Protein 6LAC (pdb70)

Structure (mmCIF, N/CA/C/O backbone):
data_6LAC
#
_entry.id   6LAC
#
_cell.length_a   84.085
_cell.length_b   57.505
_cell.length_c   72.733
_cell.angle_alpha   90.000
_cell.angle_beta   111.230
_cell.angle_gamma   90.000
#
_symmetry.space_group_name_H-M   'C 1 2 1'
#
loop_
_entity.id
_entity.type
_entity.pdbx_description
1 polymer 'Carbonic anhydrase'
2 non-polymer 'ZINC ION'
3 water water
#
loop_
_atom_site.group_PDB
_atom_site.id
_atom_site.type_symbol
_atom_site.label_atom_id
_atom_site.label_alt_id
_atom_site.label_comp_id
_atom_site.label_asym_id
_atom_site.label_entity_id
_atom_site.label_seq_id
_atom_site.pdbx_PDB_ins_code
_atom_site.Cartn_x
_atom_site.Cartn_y
_atom_site.Cartn_z
_atom_site.occupancy
_atom_site.B_iso_or_equiv
_atom_site.auth_seq_id
_atom_site.auth_comp_id
_atom_site.auth_asym_id
_atom_site.auth_atom_id
_atom_site.pdbx_PDB_model_num
ATOM 1 N N . TYR A 1 9 ? -3.038 -19.372 4.410 1.00 40.48 9 TYR A N 1
ATOM 2 C CA . TYR A 1 9 ? -4.249 -20.252 4.515 1.00 34.40 9 TYR A CA 1
ATOM 3 C C . TYR A 1 9 ? -4.734 -20.611 3.112 1.00 30.81 9 TYR A C 1
ATOM 4 O O . TYR A 1 9 ? -4.544 -19.779 2.216 1.00 35.49 9 TYR A O 1
ATOM 13 N N . GLN A 1 10 ? -5.341 -21.777 2.909 1.00 26.87 10 GLN A N 1
ATOM 14 C CA . GLN A 1 10 ? -6.077 -22.086 1.658 1.00 29.46 10 GLN A CA 1
ATOM 15 C C . GLN A 1 10 ? -7.517 -22.519 1.965 1.00 29.66 10 GLN A C 1
ATOM 16 O O . GLN A 1 10 ? -7.791 -22.898 3.126 1.00 30.39 10 GLN A O 1
ATOM 22 N N . LEU A 1 11 ? -8.384 -22.495 0.949 1.00 27.42 11 LEU A N 1
ATOM 23 C CA . LEU A 1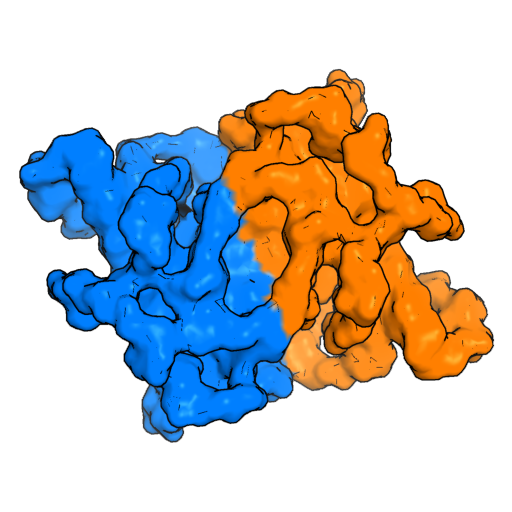 11 ? -9.809 -22.889 1.011 1.00 27.74 11 LEU A CA 1
ATOM 24 C C . LEU A 1 11 ? -9.897 -24.274 0.398 1.00 30.65 11 LEU A C 1
ATOM 25 O O . LEU A 1 11 ? -9.519 -24.418 -0.806 1.00 33.33 11 LEU A O 1
ATOM 30 N N . GLN A 1 12 ? -10.347 -25.256 1.163 1.00 27.86 12 GLN A N 1
ATOM 31 C CA . GLN A 1 12 ? -10.526 -26.639 0.663 1.00 27.99 12 GLN A CA 1
ATOM 32 C C . GLN A 1 12 ? -12.009 -26.936 0.641 1.00 29.94 12 GLN A C 1
ATOM 33 O O . GLN 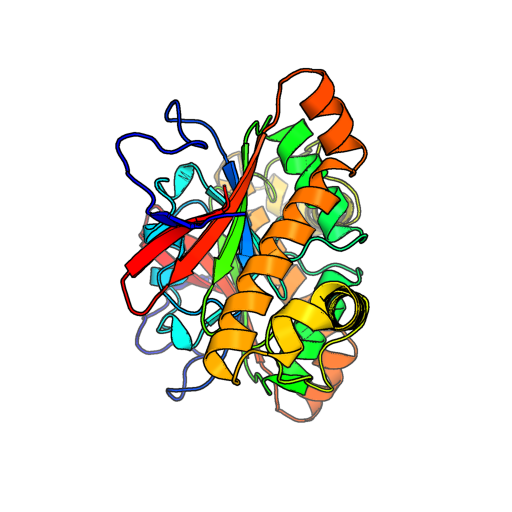A 1 12 ? -12.646 -26.925 1.698 1.00 22.50 12 GLN A O 1
ATOM 39 N N . PRO A 1 13 ? -12.603 -27.197 -0.547 1.00 24.94 13 PRO A N 1
ATOM 40 C CA . PRO A 1 13 ? -13.996 -27.612 -0.635 1.00 26.93 13 PRO A CA 1
ATOM 41 C C . PRO A 1 13 ? -14.256 -28.795 0.303 1.00 27.59 13 PRO A C 1
ATOM 42 O O . PRO A 1 13 ? -13.447 -29.713 0.286 1.00 29.37 13 PRO A O 1
ATOM 46 N N . LEU A 1 14 ? -15.303 -28.736 1.130 1.00 27.63 14 LEU A N 1
ATOM 47 C CA . LEU A 1 14 ? -15.674 -29.852 2.037 1.00 30.36 14 LEU A CA 1
ATOM 48 C C . LEU A 1 14 ? -16.321 -30.949 1.194 1.00 29.48 14 LEU A C 1
ATOM 49 O O . LEU A 1 14 ? -17.121 -30.628 0.291 1.00 36.37 14 LEU A O 1
ATOM 54 N N . SER A 1 15 ? -16.009 -32.195 1.490 1.00 29.02 15 SER A N 1
ATOM 55 C CA . SER A 1 15 ? -16.878 -33.333 1.099 1.00 28.91 15 SER A CA 1
ATOM 56 C C . SER A 1 15 ? -17.723 -33.662 2.324 1.00 26.66 15 SER A C 1
ATOM 57 O O . SER A 1 15 ? -17.132 -33.885 3.375 1.00 26.46 15 SER A O 1
ATOM 60 N N . LEU A 1 16 ? -19.043 -33.651 2.187 1.00 26.89 16 LEU A N 1
ATOM 61 C CA . LEU A 1 16 ? -19.967 -33.709 3.349 1.00 26.37 16 LEU A CA 1
ATOM 62 C C . LEU A 1 16 ? -19.676 -34.961 4.149 1.00 26.38 16 LEU A C 1
ATOM 63 O O . LEU A 1 16 ? -19.865 -34.918 5.367 1.00 26.61 16 LEU A O 1
ATOM 68 N N . ASP A 1 17 ? -19.263 -36.044 3.477 1.00 23.70 17 ASP A N 1
ATOM 69 C CA . ASP A 1 17 ? -19.087 -37.363 4.129 1.00 24.53 17 ASP A CA 1
ATOM 70 C C . ASP A 1 17 ? -17.725 -37.485 4.810 1.00 24.21 17 ASP A C 1
ATOM 71 O O . ASP A 1 17 ? -17.443 -38.581 5.320 1.00 25.67 17 ASP A O 1
ATOM 76 N N . SER A 1 18 ? -16.869 -36.469 4.798 1.00 27.27 18 SER A N 1
ATOM 77 C CA . SER A 1 18 ? -15.547 -36.554 5.464 1.00 26.11 18 SER A CA 1
ATOM 78 C C . SER A 1 18 ? -15.181 -35.165 5.961 1.00 27.36 18 SER A C 1
ATOM 79 O O . SER A 1 18 ? -14.282 -34.523 5.434 1.00 30.65 18 SER A O 1
ATOM 82 N N . VAL A 1 19 ? -15.942 -34.680 6.934 1.00 26.87 19 VAL A N 1
ATOM 83 C CA . VAL A 1 19 ? -15.605 -33.393 7.594 1.00 24.88 19 VAL A CA 1
ATOM 84 C C . VAL A 1 19 ? -14.811 -33.725 8.853 1.00 19.49 19 VAL A C 1
ATOM 85 O O . VAL A 1 19 ? -15.102 -34.717 9.508 1.00 19.85 19 VAL A O 1
ATOM 89 N N . PRO A 1 20 ? -13.821 -32.881 9.178 1.00 20.23 20 PRO A N 1
ATOM 90 C CA . PRO A 1 20 ? -12.901 -33.183 10.283 1.00 19.40 20 PRO A CA 1
ATOM 91 C C . PRO A 1 20 ? -13.545 -33.109 11.676 1.00 18.98 20 PRO A C 1
ATOM 92 O O . PRO A 1 20 ? -13.044 -33.692 12.602 1.00 19.13 20 PRO A O 1
ATOM 96 N N . TRP A 1 21 ? -14.713 -32.457 11.787 1.00 17.29 21 TRP A N 1
ATOM 97 C CA . TRP A 1 21 ? -15.499 -32.392 13.042 1.00 16.72 21 TRP A CA 1
ATOM 98 C C . TRP A 1 21 ? -16.556 -33.484 13.143 1.00 15.53 21 TRP A C 1
ATOM 99 O O . TRP A 1 21 ? -17.405 -33.452 14.079 1.00 16.89 21 TRP A O 1
ATOM 110 N N . ARG A 1 22 ? -16.578 -34.469 12.245 1.00 19.72 22 ARG A N 1
ATOM 111 C CA . ARG A 1 22 ? -17.494 -35.621 12.395 1.00 19.53 22 ARG A CA 1
ATOM 112 C C . ARG A 1 22 ? -16.753 -36.916 12.026 1.00 23.27 22 ARG A C 1
ATOM 113 O O . ARG A 1 22 ? -17.226 -37.615 11.116 1.00 26.67 22 ARG A O 1
ATOM 121 N N . ARG A 1 23 ? -15.683 -37.236 12.741 1.00 23.84 23 ARG A N 1
ATOM 122 C CA . ARG A 1 23 ? -14.976 -38.534 12.512 1.00 25.86 23 ARG A CA 1
ATOM 123 C C . ARG A 1 23 ? -15.829 -39.674 13.082 1.00 32.02 23 ARG A C 1
ATOM 124 O O . ARG A 1 23 ? -15.639 -40.827 12.629 1.00 32.40 23 ARG A O 1
ATOM 132 N N . GLN A 1 24 ? -16.734 -39.430 14.038 1.00 30.31 24 GLN A N 1
ATOM 133 C CA . GLN A 1 24 ? -17.716 -40.472 14.451 1.00 33.97 24 GLN A CA 1
ATOM 134 C C . GLN A 1 24 ? -19.101 -39.858 14.595 1.00 31.85 24 GLN A C 1
ATOM 135 O O . GLN A 1 24 ? -19.226 -38.656 14.840 1.00 34.03 24 GLN A O 1
ATOM 141 N N . PRO A 1 25 ? -20.168 -40.658 14.406 1.00 31.10 25 PRO A N 1
ATOM 142 C CA . PRO A 1 25 ? -21.535 -40.190 14.596 1.00 32.03 25 PRO A CA 1
ATOM 143 C C . PRO A 1 25 ? -21.864 -40.002 16.081 1.00 27.78 25 PRO A C 1
ATOM 144 O O . PRO A 1 25 ? -21.125 -40.494 16.942 1.00 28.09 25 PRO A O 1
ATOM 148 N N . GLY A 1 26 ? -22.942 -39.255 16.320 1.00 28.31 26 GLY A N 1
ATOM 149 C CA . GLY A 1 26 ? -23.680 -39.165 17.592 1.00 25.40 26 GLY A CA 1
ATOM 150 C C . GLY A 1 26 ? -23.080 -38.201 18.605 1.00 24.78 26 GLY A C 1
ATOM 151 O O . GLY A 1 26 ? -23.485 -38.291 19.752 1.00 24.77 26 GLY A O 1
ATOM 152 N N . GLN A 1 27 ? -22.088 -37.382 18.250 1.00 22.04 27 GLN A N 1
ATOM 153 C CA . GLN A 1 27 ? -21.467 -36.405 19.189 1.00 21.15 27 GLN A CA 1
ATOM 154 C C . GLN A 1 27 ? -22.096 -35.047 18.904 1.00 19.85 27 GLN A C 1
ATOM 155 O O . GLN A 1 27 ? -22.859 -34.956 17.938 1.00 27.28 27 GLN A O 1
ATOM 161 N N . GLN A 1 28 ? -21.927 -34.096 19.797 1.00 17.62 28 GLN A N 1
ATOM 162 C CA . GLN A 1 28 ? -22.382 -32.719 19.521 1.00 16.47 28 GLN A CA 1
ATOM 163 C C . GLN A 1 28 ? -21.195 -31.879 19.123 1.00 14.15 28 GLN A C 1
ATOM 164 O O . GLN A 1 28 ? -20.103 -32.028 19.632 1.00 15.71 28 GLN A O 1
ATOM 170 N N . VAL A 1 29 ? -21.450 -30.951 18.200 1.00 12.24 29 VAL A N 1
ATOM 171 C CA . VAL A 1 29 ? -20.440 -29.987 17.714 1.00 11.26 29 VAL A CA 1
ATOM 172 C C . VAL A 1 29 ? -20.963 -28.589 18.012 1.00 10.03 29 VAL A C 1
ATOM 173 O O . VAL A 1 29 ? -22.144 -28.305 17.680 1.00 11.26 29 VAL A O 1
ATOM 177 N N . LEU A 1 30 ? -20.137 -27.737 18.594 1.00 9.54 30 LEU A N 1
ATOM 178 C CA . LEU A 1 30 ? -20.522 -26.311 18.771 1.00 8.94 30 LEU A CA 1
ATOM 179 C C . LEU A 1 30 ? -20.271 -25.645 17.435 1.00 9.48 30 LEU A C 1
ATOM 180 O O . LEU A 1 30 ? -19.116 -25.547 16.966 1.00 9.83 30 LEU A O 1
ATOM 185 N N . TRP A 1 31 ? -21.346 -25.163 16.819 1.00 10.00 31 TRP A N 1
ATOM 186 C CA . TRP A 1 31 ? -21.339 -24.508 15.489 1.00 9.50 31 TRP A CA 1
ATOM 187 C C . TRP A 1 31 ? -21.526 -23.024 15.725 1.00 9.56 31 TRP A C 1
ATOM 188 O O . TRP A 1 31 ? -22.640 -22.659 16.191 1.00 10.61 31 TRP A O 1
ATOM 199 N N . ILE A 1 32 ? -20.571 -22.188 15.439 1.00 8.72 32 ILE A N 1
ATOM 200 C CA . ILE A 1 32 ? -20.627 -20.719 15.607 1.00 9.41 32 ILE A CA 1
ATOM 201 C C . ILE A 1 32 ? -20.788 -20.111 14.242 1.00 9.81 32 ILE A C 1
ATOM 202 O O . ILE A 1 32 ? -19.878 -20.204 13.427 1.00 10.60 32 ILE A O 1
ATOM 207 N N . GLY A 1 33 ? -21.947 -19.552 13.967 1.00 9.28 33 GLY A N 1
ATOM 208 C CA . GLY A 1 33 ? -22.297 -18.959 12.684 1.00 9.74 33 GLY A CA 1
ATOM 209 C C . GLY A 1 33 ? -22.757 -17.534 12.902 1.00 9.82 33 GLY A C 1
ATOM 210 O O . GLY A 1 33 ? -22.871 -16.999 14.018 1.00 9.62 33 GLY A O 1
ATOM 211 N N . CYS A 1 34 ? -23.041 -16.875 11.792 1.00 10.19 34 CYS A N 1
ATOM 212 C CA . CYS A 1 34 ? -23.453 -15.445 11.762 1.00 9.10 34 CYS A CA 1
ATOM 213 C C . CYS A 1 34 ? -24.965 -15.289 11.609 1.00 8.43 34 CYS A C 1
ATOM 214 O O . CYS A 1 34 ? -25.634 -15.985 10.836 1.00 8.95 34 CYS A O 1
ATOM 217 N N . SER A 1 35 ? -25.491 -14.346 12.380 1.00 8.76 35 SER A N 1
ATOM 218 C CA . SER A 1 35 ? -26.929 -14.006 12.364 1.00 9.20 35 SER A CA 1
ATOM 219 C C . SER A 1 35 ? -27.474 -13.647 10.977 1.00 8.84 35 SER A C 1
ATOM 220 O O . SER A 1 35 ? -28.682 -13.887 10.786 1.00 9.61 35 SER A O 1
ATOM 223 N N . ASP A 1 36 ? -26.676 -13.076 10.066 1.00 9.59 36 ASP A N 1
ATOM 224 C CA . ASP A 1 36 ? -27.252 -12.713 8.728 1.00 10.19 36 ASP A CA 1
ATOM 225 C C . ASP A 1 36 ? -26.898 -13.756 7.684 1.00 10.33 36 ASP A C 1
ATOM 226 O O . ASP A 1 36 ? -27.099 -13.486 6.490 1.00 11.65 36 ASP A O 1
ATOM 231 N N . SER A 1 37 ? -26.545 -14.986 8.040 1.00 9.67 37 SER A N 1
ATOM 232 C CA . SER A 1 37 ? -26.172 -15.996 7.022 1.00 10.37 37 SER A CA 1
ATOM 233 C C . SER A 1 37 ? -27.352 -16.124 6.050 1.00 10.72 37 SER A C 1
ATOM 234 O O . SER A 1 37 ? -27.132 -16.201 4.844 1.00 12.27 37 SER A O 1
ATOM 237 N N . GLY A 1 38 ? -28.585 -16.232 6.526 1.00 11.23 38 GLY A N 1
ATOM 238 C CA . GLY A 1 38 ? -29.779 -15.992 5.668 1.00 12.00 38 GLY A CA 1
ATOM 239 C C . GLY A 1 38 ? -29.955 -17.030 4.588 1.00 14.04 38 GLY A C 1
ATOM 240 O O . GLY A 1 38 ? -30.592 -16.665 3.533 1.00 14.64 38 GLY A O 1
ATOM 241 N N . ALA A 1 39 ? -29.526 -18.259 4.749 1.00 13.60 39 ALA A N 1
ATOM 242 C CA . ALA A 1 39 ? -29.628 -19.253 3.658 1.00 14.21 39 ALA A CA 1
ATOM 243 C C . ALA A 1 39 ? -29.600 -20.677 4.245 1.00 15.48 39 ALA A C 1
ATOM 244 O O . ALA A 1 39 ? -30.348 -20.914 5.203 1.00 16.91 39 ALA A O 1
ATOM 246 N N . ASP A 1 40 ? -28.834 -21.585 3.660 1.00 14.63 40 ASP A N 1
ATOM 247 C CA . ASP A 1 40 ? -28.883 -23.018 4.039 1.00 16.40 40 ASP A CA 1
ATOM 248 C C . ASP A 1 40 ? -27.513 -23.452 4.542 1.00 15.47 40 ASP A C 1
ATOM 249 O O . ASP A 1 40 ? -27.046 -24.555 4.209 1.00 14.95 40 ASP A O 1
ATOM 254 N N . GLU A 1 41 ? -26.828 -22.634 5.345 1.00 13.83 41 GLU A N 1
ATOM 255 C CA . GLU A 1 41 ? -25.481 -22.950 5.845 1.00 12.67 41 GLU A CA 1
ATOM 256 C C . GLU A 1 41 ? -25.379 -24.309 6.516 1.00 13.51 41 GLU A C 1
ATOM 257 O O . GLU A 1 41 ? -24.435 -25.053 6.230 1.00 13.25 41 GLU A O 1
ATOM 263 N N . LEU A 1 42 ? -26.335 -24.707 7.331 1.00 13.18 42 LEU A N 1
ATOM 264 C CA . LEU A 1 42 ? -26.194 -25.992 8.052 1.00 13.59 42 LEU A CA 1
ATOM 265 C C . LEU A 1 42 ? -26.337 -27.192 7.107 1.00 14.96 42 LEU A C 1
ATOM 266 O O . LEU A 1 42 ? -25.862 -28.277 7.491 1.00 15.57 42 LEU A O 1
ATOM 271 N N . GLU A 1 43 ? -26.892 -27.024 5.925 1.00 16.12 43 GLU A N 1
ATOM 272 C CA . GLU A 1 43 ? -26.925 -28.125 4.935 1.00 18.10 43 GLU A CA 1
ATOM 273 C C . GLU A 1 43 ? -25.515 -28.376 4.418 1.00 18.15 43 GLU A C 1
ATOM 274 O O . GLU A 1 43 ? -25.283 -29.475 3.849 1.00 20.28 43 GLU A O 1
ATOM 280 N N . SER A 1 44 ? -24.547 -27.497 4.650 1.00 16.56 44 SER A N 1
ATOM 281 C CA . SER A 1 44 ? -23.142 -27.714 4.251 1.00 17.95 44 SER A CA 1
ATOM 282 C C . SER A 1 44 ? -22.266 -28.095 5.456 1.00 16.38 44 SER A C 1
ATOM 283 O O . SER A 1 44 ? -21.048 -28.016 5.329 1.00 20.10 44 SER A O 1
ATOM 286 N N . SER A 1 45 ? -22.864 -28.469 6.579 1.00 15.16 45 SER A N 1
ATOM 287 C CA . SER A 1 45 ? -22.082 -28.761 7.817 1.00 17.12 45 SER A CA 1
ATOM 288 C C . SER A 1 45 ? -21.569 -30.196 7.841 1.00 16.68 45 SER A C 1
ATOM 289 O O . SER A 1 45 ? -20.641 -30.481 8.635 1.00 18.52 45 SER A O 1
ATOM 292 N N . GLY A 1 46 ? -22.172 -31.109 7.087 1.00 17.06 46 GLY A N 1
ATOM 293 C CA . GLY A 1 46 ? -21.830 -32.540 7.233 1.00 18.60 46 GLY A CA 1
ATOM 294 C C . GLY A 1 46 ? -22.416 -33.157 8.497 1.00 18.13 46 GLY A C 1
ATOM 295 O O . GLY A 1 46 ? -22.006 -34.268 8.855 1.00 20.03 46 GLY A O 1
ATOM 296 N N . LEU A 1 47 ? -23.296 -32.451 9.223 1.00 16.95 47 LEU A N 1
ATOM 297 C CA . LEU A 1 47 ? -23.852 -32.908 10.503 1.00 16.70 47 LEU A CA 1
ATOM 298 C C . LEU A 1 47 ? -25.353 -33.057 10.393 1.00 17.07 47 LEU A C 1
ATOM 299 O O . LEU A 1 47 ? -26.032 -32.155 9.904 1.00 18.32 47 LEU A O 1
ATOM 304 N N . PRO A 1 48 ? -25.938 -34.099 10.975 1.00 17.56 48 PRO A N 1
ATOM 305 C CA . PRO A 1 48 ? -27.372 -34.111 11.202 1.00 17.97 48 PRO A CA 1
ATOM 306 C C . PRO A 1 48 ? -27.760 -33.039 12.226 1.00 17.15 48 PRO A C 1
ATOM 307 O O . PRO A 1 48 ? -26.916 -32.673 13.029 1.00 15.75 48 PRO A O 1
ATOM 311 N N . ALA A 1 49 ? -28.986 -32.548 12.168 1.00 16.86 49 ALA A N 1
ATOM 312 C CA . ALA A 1 49 ? -29.454 -31.432 13.021 1.00 16.48 49 ALA A CA 1
ATOM 313 C C . ALA A 1 49 ? -29.226 -31.748 14.488 1.00 17.88 49 ALA A C 1
ATOM 314 O O . ALA A 1 49 ? -28.938 -30.825 15.282 1.00 15.87 49 ALA A O 1
ATOM 316 N N . ASP A 1 50 ? -29.411 -33.006 14.898 1.00 17.18 50 ASP A N 1
ATOM 317 C CA . ASP A 1 50 ? -29.353 -33.337 16.331 1.00 17.11 50 ASP A CA 1
ATOM 318 C C . ASP A 1 50 ? -27.896 -33.357 16.844 1.00 17.10 50 ASP A C 1
ATOM 319 O O . ASP A 1 50 ? -27.744 -33.416 18.070 1.00 19.90 50 ASP A O 1
ATOM 324 N N . GLU A 1 51 ? -26.905 -33.233 15.975 1.00 15.09 51 GLU A N 1
ATOM 325 C CA . GLU A 1 51 ? -25.496 -33.180 16.407 1.00 15.08 51 GLU A CA 1
ATOM 326 C C . GLU A 1 51 ? -25.020 -31.727 16.485 1.00 13.79 51 GLU A C 1
ATOM 327 O O . GLU A 1 51 ? -23.847 -31.472 16.725 1.00 14.72 51 GLU A O 1
ATOM 333 N N . ILE A 1 52 ? -25.870 -30.774 16.149 1.00 13.45 52 ILE A N 1
ATOM 334 C CA . ILE A 1 52 ? -25.462 -29.352 16.100 1.00 13.43 52 ILE A CA 1
ATOM 335 C C . ILE A 1 52 ? -25.931 -28.654 17.383 1.00 11.25 52 ILE A C 1
ATOM 336 O O . ILE A 1 52 ? -27.109 -28.684 17.691 1.00 12.86 52 ILE A O 1
ATOM 341 N N . PHE A 1 53 ? -25.008 -28.019 18.070 1.00 10.85 53 PHE A N 1
ATOM 342 C CA . PHE A 1 53 ? -25.296 -27.116 19.184 1.00 9.45 53 PHE A CA 1
ATOM 343 C C . PHE A 1 53 ? -24.883 -25.755 18.640 1.00 9.54 53 PHE A C 1
ATOM 344 O O . PHE A 1 53 ? -23.697 -25.488 18.460 1.00 10.01 53 PHE A O 1
ATOM 352 N N . GLU A 1 54 ? -25.871 -24.927 18.307 1.00 10.07 54 GLU A N 1
ATOM 353 C CA . GLU A 1 54 ? -25.643 -23.773 17.417 1.00 9.82 54 GLU A CA 1
ATOM 354 C C . GLU A 1 54 ? -25.605 -22.484 18.225 1.00 10.02 54 GLU A C 1
ATOM 355 O O . GLU A 1 54 ? -26.631 -22.176 18.892 1.00 11.37 54 GLU A O 1
ATOM 361 N N . TYR A 1 55 ? -24.554 -21.702 18.077 1.00 9.69 55 TYR A N 1
ATOM 362 C CA . TYR A 1 55 ? -24.483 -20.342 18.624 1.00 9.71 55 TYR A CA 1
ATOM 363 C C . TYR A 1 55 ? -24.384 -19.438 17.421 1.00 9.20 55 TYR A C 1
ATOM 364 O O . TYR A 1 55 ? -23.427 -19.513 16.635 1.00 10.82 55 TYR A O 1
ATOM 373 N N . ARG A 1 56 ? -25.401 -18.611 17.208 1.00 9.47 56 ARG A N 1
ATOM 374 C CA . ARG A 1 56 ? -25.455 -17.752 16.004 1.00 9.55 56 ARG A CA 1
ATOM 375 C C . ARG A 1 56 ? -25.500 -16.316 16.436 1.00 9.64 56 ARG A C 1
ATOM 376 O O . ARG A 1 56 ? -26.432 -15.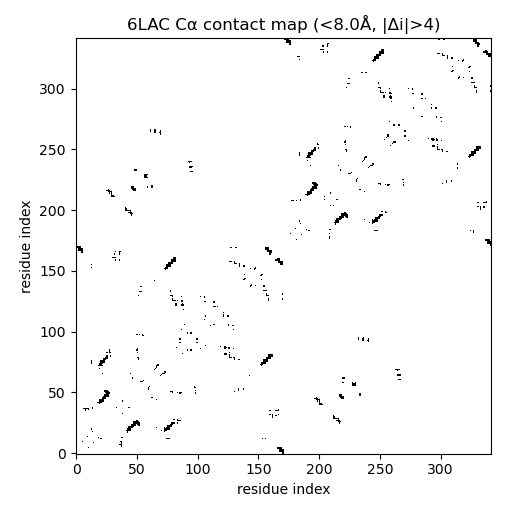915 17.145 1.00 10.24 56 ARG A O 1
ATOM 384 N N . SER A 1 57 ? -24.498 -15.541 16.028 1.00 10.44 57 SER A N 1
ATOM 385 C CA . SER A 1 57 ? -24.129 -14.253 16.621 1.00 11.71 57 SER A CA 1
ATOM 386 C C . SER A 1 57 ? -23.742 -13.260 15.568 1.00 10.27 57 SER A C 1
ATOM 387 O O . SER A 1 57 ? -23.467 -13.632 14.424 1.00 9.87 57 SER A O 1
ATOM 390 N N . LEU A 1 58 ? -23.523 -12.031 15.981 1.00 10.66 58 LEU A N 1
ATOM 391 C CA . LEU A 1 58 ? -23.044 -11.004 15.041 1.00 10.49 58 LEU A CA 1
ATOM 392 C C . LEU A 1 58 ? -21.688 -11.404 14.478 1.00 9.83 58 LEU A C 1
ATOM 393 O O . LEU A 1 58 ? -20.734 -11.558 15.243 1.00 10.93 58 LEU A O 1
ATOM 398 N N . GLY A 1 59 ? -21.587 -11.491 13.175 1.00 9.26 59 GLY A N 1
ATOM 399 C CA . GLY A 1 59 ? -20.292 -11.711 12.509 1.00 10.50 59 GLY A CA 1
ATOM 400 C C . GLY A 1 59 ? -19.669 -13.061 12.803 1.00 10.97 59 GLY A C 1
ATOM 401 O O . GLY A 1 59 ? -18.474 -13.210 12.514 1.00 11.13 59 GLY A O 1
ATOM 402 N N . ASN A 1 60 ? -20.393 -14.031 13.319 1.00 10.05 60 ASN A N 1
ATOM 403 C CA . ASN A 1 60 ? -19.815 -15.343 13.727 1.00 9.42 60 ASN A CA 1
ATOM 404 C C . ASN A 1 60 ? -18.593 -15.077 14.580 1.00 11.30 60 ASN A C 1
ATOM 405 O O . ASN A 1 60 ? -17.537 -15.754 14.424 1.00 11.49 60 ASN A O 1
ATOM 410 N N . MET A 1 61 ? -18.689 -14.142 15.509 1.00 11.22 61 MET A N 1
ATOM 411 C CA . MET A 1 61 ? -17.619 -13.784 16.442 1.00 12.02 61 MET A CA 1
ATOM 412 C C . MET A 1 61 ? -17.891 -14.303 17.830 1.00 13.53 61 MET A C 1
ATOM 413 O O . MET A 1 61 ? -19.031 -14.546 18.208 1.00 14.86 61 MET A O 1
ATOM 418 N N . MET A 1 62 ? -16.803 -14.585 18.512 1.00 14.23 62 MET A N 1
ATOM 419 C CA . MET A 1 62 ? -16.809 -14.781 19.975 1.00 14.59 62 MET A CA 1
ATOM 420 C C . MET A 1 62 ? -15.965 -13.659 20.572 1.00 14.33 62 MET A C 1
ATOM 421 O O . MET A 1 62 ? -14.775 -13.472 20.227 1.00 16.61 62 MET A O 1
ATOM 426 N N . VAL A 1 63 ? -16.575 -12.888 21.436 1.00 15.25 63 VAL A N 1
ATOM 427 C CA . VAL A 1 63 ? -15.939 -11.667 22.008 1.00 16.62 63 VAL A CA 1
ATOM 428 C C . VAL A 1 63 ? -15.877 -11.855 23.521 1.00 17.68 63 VAL A C 1
ATOM 429 O O . VAL A 1 63 ? -16.393 -12.867 24.069 1.00 18.19 63 VAL A O 1
ATOM 433 N N . ASP A 1 64 ? -15.292 -10.871 24.191 1.00 21.58 64 ASP A N 1
ATOM 434 C CA . ASP A 1 64 ? -15.127 -10.948 25.659 1.00 24.67 64 ASP A CA 1
ATOM 435 C C . ASP A 1 64 ? -16.439 -10.510 26.296 1.00 28.15 64 ASP A C 1
ATOM 436 O O . ASP A 1 64 ? -16.584 -9.307 26.616 1.00 32.08 64 ASP A O 1
ATOM 441 N N . ASP A 1 65 ? -17.387 -11.432 26.413 1.00 22.13 65 ASP A N 1
ATOM 442 C CA . ASP A 1 65 ? -18.710 -11.098 26.985 1.00 22.79 65 ASP A CA 1
ATOM 443 C C . ASP A 1 65 ? -19.260 -12.335 27.684 1.00 23.36 65 ASP A C 1
ATOM 444 O O . ASP A 1 65 ? -18.701 -13.456 27.510 1.00 24.47 65 ASP A O 1
ATOM 449 N N . LEU A 1 66 ? -20.261 -12.144 28.528 1.00 20.26 66 LEU A N 1
ATOM 450 C CA . LEU A 1 66 ? -20.849 -13.250 29.301 1.00 19.52 66 LEU A CA 1
ATOM 451 C C . LEU A 1 66 ? -21.368 -14.316 28.333 1.00 18.67 66 LEU A C 1
ATOM 452 O O . LEU A 1 66 ? -21.165 -15.508 28.647 1.00 16.09 66 LEU A O 1
ATOM 457 N N . SER A 1 67 ? -22.076 -13.918 27.279 1.00 17.00 67 SER A N 1
ATOM 458 C CA . SER A 1 67 ? -22.740 -14.895 26.380 1.00 17.08 67 SER A CA 1
ATOM 459 C C . SER A 1 67 ? -21.694 -15.809 25.749 1.00 17.53 67 SER A C 1
ATOM 460 O O . SER A 1 67 ? -21.850 -17.063 25.715 1.00 17.97 67 SER A O 1
ATOM 463 N N . CYS A 1 68 ? -20.627 -15.219 25.282 1.00 18.43 68 CYS A N 1
ATOM 464 C CA . CYS A 1 68 ? -19.657 -16.006 24.506 1.00 19.29 68 CYS A CA 1
ATOM 465 C C . CYS A 1 68 ? -18.953 -16.943 25.489 1.00 19.12 68 CYS A C 1
ATOM 466 O O . CYS A 1 68 ? -18.860 -18.130 25.213 1.00 19.32 68 CYS A O 1
ATOM 469 N N . LYS A 1 69 ? -18.620 -16.489 26.688 1.00 19.67 69 LYS A N 1
ATOM 470 C CA . LYS A 1 69 ? -17.969 -17.293 27.741 1.00 18.82 69 LYS A CA 1
ATOM 471 C C . LYS A 1 69 ? -18.880 -18.412 28.277 1.00 18.36 69 LYS A C 1
ATOM 472 O O . LYS A 1 69 ? -18.408 -19.539 28.440 1.00 18.21 69 LYS A O 1
ATOM 478 N N . ALA A 1 70 ? -20.141 -18.127 28.617 1.00 16.98 70 ALA A N 1
ATOM 479 C CA . ALA A 1 70 ? -21.087 -19.137 29.129 1.00 15.94 70 ALA A CA 1
ATOM 480 C C . ALA A 1 70 ? -21.400 -20.193 28.056 1.00 13.99 70 ALA A C 1
ATOM 481 O O . ALA A 1 70 ? -21.731 -21.336 28.387 1.00 14.07 70 ALA A O 1
ATOM 483 N N . THR A 1 71 ? -21.500 -19.766 26.791 1.00 13.43 71 THR A N 1
ATOM 484 C CA . THR A 1 71 ? -21.851 -20.707 25.706 1.00 13.97 71 THR A CA 1
ATOM 485 C C . THR A 1 71 ? -20.695 -21.703 25.536 1.00 13.04 71 THR A C 1
ATOM 486 O O . THR A 1 71 ? -20.918 -22.919 25.484 1.00 13.77 71 THR A O 1
ATOM 490 N N . LEU A 1 72 ? -19.496 -21.165 25.483 1.00 13.91 72 LEU A N 1
ATOM 491 C CA . LEU A 1 72 ? -18.293 -22.015 25.384 1.00 14.15 72 LEU A CA 1
ATOM 492 C C . LEU A 1 72 ? -18.223 -22.922 26.620 1.00 14.63 72 LEU A C 1
ATOM 493 O O . LEU A 1 72 ? -17.993 -24.177 26.483 1.00 16.52 72 LEU A O 1
ATOM 498 N N . GLY A 1 73 ? -18.430 -22.365 27.821 1.00 15.60 73 GLY A N 1
ATOM 499 C CA . GLY A 1 73 ? -18.365 -23.141 29.061 1.00 15.60 73 GLY A CA 1
ATOM 500 C C . GLY A 1 73 ? -19.409 -24.235 29.107 1.00 15.45 73 GLY A C 1
ATOM 501 O O . GLY A 1 73 ? -19.095 -25.365 29.457 1.00 16.45 73 GLY A O 1
ATOM 502 N N . TYR A 1 74 ? -20.640 -23.963 28.721 1.00 14.42 74 TYR A N 1
ATOM 503 C CA . TYR A 1 74 ? -21.675 -25.005 28.698 1.00 14.66 74 TYR A CA 1
ATOM 504 C C . TYR A 1 74 ? -21.290 -26.125 27.716 1.00 14.23 74 TYR A C 1
ATOM 505 O O . TYR A 1 74 ? -21.410 -27.331 27.971 1.00 14.69 74 TYR A O 1
ATOM 514 N N . ALA A 1 75 ? -20.873 -25.714 26.519 1.00 13.51 75 ALA A N 1
ATOM 515 C CA . ALA A 1 75 ? -20.441 -26.678 25.482 1.00 13.71 75 ALA A CA 1
ATOM 516 C C . ALA A 1 75 ? -19.340 -27.619 26.004 1.00 12.82 75 ALA A C 1
ATOM 517 O O . ALA A 1 75 ? -19.479 -28.844 25.831 1.00 14.06 75 ALA A O 1
ATOM 519 N N . LEU A 1 76 ? -18.312 -27.071 26.617 1.00 13.15 76 LEU A N 1
ATOM 520 C CA . LEU A 1 76 ? -17.157 -27.920 27.040 1.00 16.02 76 LEU A CA 1
ATOM 521 C C . LEU A 1 76 ? -17.499 -28.662 28.316 1.00 17.46 76 LEU A C 1
ATOM 522 O O . LEU A 1 76 ? -17.150 -29.856 28.406 1.00 21.02 76 LEU A O 1
ATOM 527 N N . ASP A 1 77 ? -18.157 -28.010 29.268 1.00 18.70 77 ASP A N 1
ATOM 528 C CA . ASP A 1 77 ? -18.343 -28.548 30.654 1.00 20.40 77 ASP A CA 1
ATOM 529 C C . ASP A 1 77 ? -19.594 -29.429 30.758 1.00 23.19 77 ASP A C 1
ATOM 530 O O . ASP A 1 77 ? -19.535 -30.493 31.452 1.00 28.54 77 ASP A O 1
ATOM 535 N N . SER A 1 78 ? -20.727 -29.039 30.187 1.00 20.37 78 SER A N 1
ATOM 536 C CA . SER A 1 78 ? -22.001 -29.780 30.256 1.00 19.11 78 SER A CA 1
ATOM 537 C C . SER A 1 78 ? -22.079 -30.799 29.132 1.00 20.39 78 SER A C 1
ATOM 538 O O . SER A 1 78 ? -22.466 -31.922 29.375 1.00 21.95 78 SER A O 1
ATOM 541 N N . LEU A 1 79 ? -21.788 -30.398 27.888 1.00 16.58 79 LEU A N 1
ATOM 542 C CA . LEU A 1 79 ? -22.041 -31.265 26.731 1.00 15.89 79 LEU A CA 1
ATOM 543 C C . LEU A 1 79 ? -20.767 -32.044 26.369 1.00 15.62 79 LEU A C 1
ATOM 544 O O . LEU A 1 79 ? -20.858 -32.894 25.496 1.00 17.35 79 LEU A O 1
ATOM 549 N N . LYS A 1 80 ? -19.629 -31.694 26.921 1.00 16.18 80 LYS A N 1
ATOM 550 C CA . LYS A 1 80 ? -18.358 -32.423 26.652 1.00 17.81 80 LYS A CA 1
ATOM 551 C C . LYS A 1 80 ? -18.036 -32.387 25.168 1.00 17.49 80 LYS A C 1
ATOM 552 O O . LYS A 1 80 ? -17.576 -33.363 24.562 1.00 16.59 80 LYS A O 1
ATOM 558 N N . ILE A 1 81 ? -18.278 -31.233 24.548 1.00 14.34 81 ILE A N 1
ATOM 559 C CA . ILE A 1 81 ? -18.034 -31.073 23.097 1.00 13.75 81 ILE A CA 1
ATOM 560 C C . ILE A 1 81 ? -16.536 -31.047 22.850 1.00 13.16 81 ILE A C 1
ATOM 561 O O . ILE A 1 81 ? -15.837 -30.264 23.518 1.00 15.55 81 ILE A O 1
ATOM 566 N N . ARG A 1 82 ? -16.138 -31.762 21.802 1.00 12.90 82 ARG A N 1
ATOM 567 C CA . ARG A 1 82 ? -14.723 -31.899 21.425 1.00 13.30 82 ARG A CA 1
ATOM 568 C C . ARG A 1 82 ? -14.362 -31.234 20.113 1.00 11.93 82 ARG A C 1
ATOM 569 O O . ARG A 1 82 ? -13.176 -31.165 19.751 1.00 12.59 82 ARG A O 1
ATOM 577 N N . ASN A 1 83 ? -15.370 -30.633 19.459 1.00 11.35 83 ASN A N 1
ATOM 578 C CA . ASN A 1 83 ? -15.167 -29.948 18.171 1.00 10.99 83 ASN A CA 1
ATOM 579 C C . ASN A 1 83 ? -16.004 -28.663 18.159 1.00 9.37 83 ASN A C 1
ATOM 580 O O . ASN A 1 83 ? -17.197 -28.715 18.487 1.00 10.80 83 ASN A O 1
ATOM 585 N N . ILE A 1 84 ? -15.371 -27.614 17.696 1.00 9.62 84 ILE A N 1
ATOM 586 C CA . ILE A 1 84 ? -16.003 -26.279 17.510 1.00 9.27 84 ILE A CA 1
ATOM 587 C C . ILE A 1 84 ? -15.775 -25.910 16.054 1.00 10.02 84 ILE A C 1
ATOM 588 O O . ILE A 1 84 ? -14.613 -26.037 15.611 1.00 10.56 84 ILE A O 1
AT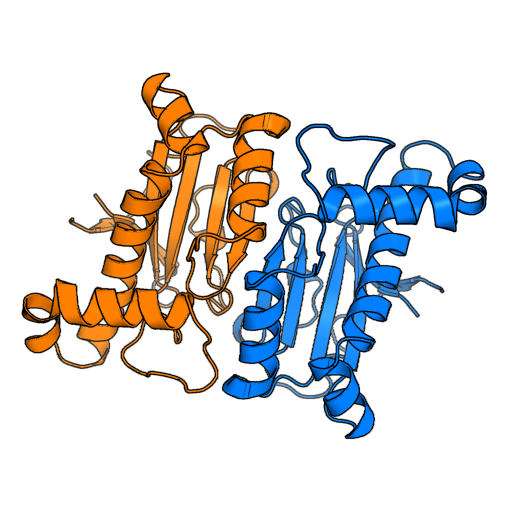OM 593 N N . VAL A 1 85 ? -16.791 -25.486 15.330 1.00 10.41 85 VAL A N 1
ATOM 594 C CA . VAL A 1 85 ? -16.618 -24.948 13.973 1.00 10.47 85 VAL A CA 1
ATOM 595 C C . VAL A 1 85 ? -16.971 -23.480 14.026 1.00 10.11 85 VAL A C 1
ATOM 596 O O . VAL A 1 85 ? -18.103 -23.175 14.503 1.00 11.20 85 VAL A O 1
ATOM 600 N N . ILE A 1 86 ? -16.137 -22.596 13.531 1.00 9.41 86 ILE A N 1
ATOM 601 C CA . ILE A 1 86 ? -16.513 -21.190 13.257 1.00 10.14 86 ILE A CA 1
ATOM 602 C C . ILE A 1 86 ? -16.767 -21.084 11.770 1.00 10.65 86 ILE A C 1
ATOM 603 O O . ILE A 1 86 ? -15.847 -21.329 10.977 1.00 10.92 86 ILE A O 1
ATOM 608 N N . CYS A 1 87 ? -18.011 -20.854 11.409 1.00 9.96 87 CYS A N 1
ATOM 609 C CA . CYS A 1 87 ? -18.431 -20.792 10.007 1.00 9.98 87 CYS A CA 1
ATOM 610 C C . CYS A 1 87 ? -18.744 -19.356 9.632 1.00 9.58 87 CYS A C 1
ATOM 611 O O . CYS A 1 87 ? -19.720 -18.783 10.165 1.00 10.83 87 CYS A O 1
ATOM 614 N N . GLY A 1 88 ? -17.987 -18.739 8.746 1.00 9.42 88 GLY A N 1
ATOM 615 C CA . GLY A 1 88 ? -18.360 -17.482 8.102 1.00 10.21 88 GLY A CA 1
ATOM 616 C C . GLY A 1 88 ? -19.109 -17.729 6.837 1.00 10.67 88 GLY A C 1
ATOM 617 O O . GLY A 1 88 ? -19.356 -18.887 6.464 1.00 10.70 88 GLY A O 1
ATOM 618 N N . HIS A 1 89 ? -19.544 -16.637 6.200 1.00 9.90 89 HIS A N 1
ATOM 619 C CA . HIS A 1 89 ? -20.334 -16.828 4.971 1.00 10.33 89 HIS A CA 1
ATOM 620 C C . HIS A 1 89 ? -20.141 -15.647 4.034 1.00 9.85 89 HIS A C 1
ATOM 621 O O . HIS A 1 89 ? -20.197 -14.511 4.430 1.00 10.83 89 HIS A O 1
ATOM 628 N N . TYR A 1 90 ? -19.942 -16.024 2.780 1.00 11.63 90 TYR A N 1
ATOM 629 C CA . TYR A 1 90 ? -19.857 -14.973 1.745 1.00 12.96 90 TYR A CA 1
ATOM 630 C C . TYR A 1 90 ? -21.166 -14.182 1.650 1.00 12.68 90 TYR A C 1
ATOM 631 O O . TYR A 1 90 ? -22.242 -14.769 1.700 1.00 13.47 90 TYR A O 1
ATOM 640 N N . GLY A 1 91 ? -21.015 -12.882 1.455 1.00 12.17 91 GLY A N 1
ATOM 641 C CA . GLY A 1 91 ? -22.149 -11.954 1.393 1.00 13.27 91 GLY A CA 1
ATOM 642 C C . GLY A 1 91 ? -22.527 -11.360 2.717 1.00 14.20 91 GLY A C 1
ATOM 643 O O . GLY A 1 91 ? -23.507 -10.596 2.795 1.00 16.37 91 GLY A O 1
ATOM 644 N N . CYS A 1 92 ? -21.857 -11.750 3.799 1.00 12.48 92 CYS A N 1
ATOM 645 C CA . CYS A 1 92 ? -22.052 -11.176 5.150 1.00 12.56 92 CYS A CA 1
ATOM 646 C C . CYS A 1 92 ? -22.144 -9.662 5.080 1.00 13.03 92 CYS A C 1
ATOM 647 O O . CYS A 1 92 ? -21.295 -9.026 4.487 1.00 15.16 92 CYS A O 1
ATOM 650 N N . HIS A 1 93 ? -23.129 -9.051 5.715 1.00 13.81 93 HIS A N 1
ATOM 651 C CA . HIS A 1 93 ? -23.259 -7.588 5.808 1.00 16.18 93 HIS A CA 1
ATOM 652 C C . HIS A 1 93 ? -22.480 -7.076 6.993 1.00 16.24 93 HIS A C 1
ATOM 653 O O . HIS A 1 93 ? -22.066 -5.897 7.048 1.00 23.30 93 HIS A O 1
ATOM 660 N N . ILE A 1 94 ? -22.163 -7.932 7.960 1.00 16.47 94 ILE A N 1
ATOM 661 C CA . ILE A 1 94 ? -21.433 -7.494 9.159 1.00 15.32 94 ILE A CA 1
ATOM 662 C C . ILE A 1 94 ? -19.936 -7.487 8.826 1.00 16.30 94 ILE A C 1
ATOM 663 O O . ILE A 1 94 ? -19.262 -6.426 9.053 1.00 19.63 94 ILE A O 1
ATOM 668 N N . ALA A 1 95 ? -19.335 -8.593 8.387 1.00 16.33 95 ALA A N 1
ATOM 669 C CA . ALA A 1 95 ? -17.893 -8.633 8.000 1.00 17.04 95 ALA A CA 1
ATOM 670 C C . ALA A 1 95 ? -17.765 -8.178 6.547 1.00 16.99 95 ALA A C 1
ATOM 671 O O . ALA A 1 95 ? -17.630 -8.993 5.654 1.00 15.25 95 ALA A O 1
ATOM 673 N N . SER A 1 96 ? -17.939 -6.872 6.344 1.00 20.42 96 SER A N 1
ATOM 674 C CA . SER A 1 96 ? -18.003 -6.293 4.983 1.00 21.63 96 SER A CA 1
ATOM 675 C C . SER A 1 96 ? -17.652 -4.822 5.067 1.00 22.76 96 SER A C 1
ATOM 676 O O . SER A 1 96 ? -17.751 -4.219 6.136 1.00 23.04 96 SER A O 1
ATOM 679 N N . GLY A 1 97 ? -17.256 -4.289 3.918 1.00 19.95 97 GLY A N 1
ATOM 680 C CA . GLY A 1 97 ? -17.034 -2.848 3.722 1.00 23.55 97 GLY A CA 1
ATOM 681 C C . GLY A 1 97 ? -15.978 -2.305 4.647 1.00 25.17 97 GLY A C 1
ATOM 682 O O . GLY A 1 97 ? -15.056 -3.072 5.073 1.00 21.90 97 GLY A O 1
ATOM 683 N N . GLU A 1 98 ? -16.107 -1.014 4.974 1.00 27.29 98 GLU A N 1
ATOM 684 C CA . GLU A 1 98 ? -15.066 -0.210 5.673 1.00 34.44 98 GLU A CA 1
ATOM 685 C C . GLU A 1 98 ? -15.623 0.360 6.981 1.00 36.16 98 GLU A C 1
ATOM 686 O O . GLU A 1 98 ? -14.797 0.761 7.801 1.00 44.50 98 GLU A O 1
ATOM 692 N N . VAL A 1 99 ? -16.951 0.370 7.170 1.00 41.46 99 VAL A N 1
ATOM 693 C CA . VAL A 1 99 ? -17.662 0.939 8.360 1.00 41.15 99 VAL A CA 1
ATOM 694 C C . VAL A 1 99 ? -19.075 0.346 8.433 1.00 43.26 99 VAL A C 1
ATOM 695 O O . VAL A 1 99 ? -19.584 -0.022 7.363 1.00 42.63 99 VAL A O 1
ATOM 699 N N . ASN A 1 100 ? -19.667 0.269 9.642 1.00 42.26 100 ASN A N 1
ATOM 700 C CA . ASN A 1 100 ? -21.141 0.186 9.892 1.00 46.39 100 ASN A CA 1
ATOM 701 C C . ASN A 1 100 ? -21.483 0.767 11.276 1.00 48.63 100 ASN A C 1
ATOM 702 O O . ASN A 1 100 ? -21.114 0.128 12.292 1.00 49.74 100 ASN A O 1
ATOM 707 N N . ALA A 1 101 ? -22.213 1.893 11.318 1.00 45.63 101 ALA A N 1
ATOM 708 C CA . ALA A 1 101 ? -22.453 2.731 12.524 1.00 42.32 101 ALA A CA 1
ATOM 709 C C . ALA A 1 101 ? -23.291 1.989 13.576 1.00 36.39 101 ALA A C 1
ATOM 710 O O . ALA A 1 101 ? -23.082 2.235 14.781 1.00 37.29 101 ALA A O 1
ATOM 712 N N . GLY A 1 102 ? -24.194 1.098 13.152 1.00 29.66 102 GLY A N 1
ATOM 713 C CA . GLY A 1 102 ? -25.124 0.396 14.065 1.00 29.23 102 GLY A CA 1
ATOM 714 C C . GLY A 1 102 ? -24.481 -0.814 14.727 1.00 26.61 102 GLY A C 1
ATOM 715 O O . GLY A 1 102 ? -25.167 -1.421 15.573 1.00 28.44 102 GLY A O 1
ATOM 716 N N . LEU A 1 103 ? -23.239 -1.142 14.365 1.00 28.13 103 LEU A N 1
ATOM 717 C CA . LEU A 1 103 ? -22.440 -2.236 14.988 1.00 24.49 103 LEU A CA 1
ATOM 718 C C . LEU A 1 103 ? -21.626 -1.663 16.153 1.00 25.44 103 LEU A C 1
ATOM 719 O O . LEU A 1 103 ? -20.775 -0.810 15.919 1.00 28.41 103 LEU A O 1
ATOM 724 N N . GLN A 1 104 ? -21.871 -2.135 17.376 1.00 24.62 104 GLN A N 1
ATOM 725 C CA . GLN A 1 104 ? -21.202 -1.656 18.606 1.00 26.68 104 GLN A CA 1
ATOM 726 C C . GLN A 1 104 ? -19.877 -2.400 18.842 1.00 25.72 104 GLN A C 1
ATOM 727 O O . GLN A 1 104 ? -19.629 -3.458 18.205 1.00 22.21 104 GLN A O 1
ATOM 733 N N . LYS A 1 105 ? -19.058 -1.845 19.717 1.00 24.13 105 LYS A N 1
ATOM 734 C CA . LYS A 1 105 ? -17.830 -2.490 20.242 1.00 26.43 105 LYS A CA 1
ATOM 735 C C . LYS A 1 105 ? -18.228 -3.600 21.208 1.00 23.98 105 LYS A C 1
ATOM 736 O O . LYS A 1 105 ? -19.263 -3.510 21.867 1.00 25.93 105 LYS A O 1
ATOM 742 N N . PRO A 1 106 ? -17.449 -4.697 21.329 1.00 22.49 106 PRO A N 1
ATOM 743 C CA . PRO A 1 106 ? -16.198 -4.879 20.585 1.00 20.65 106 PRO A CA 1
ATOM 744 C C . PRO A 1 106 ? -16.254 -5.419 19.152 1.00 19.42 106 PRO A C 1
ATOM 745 O O . PRO A 1 106 ? -15.242 -5.431 18.478 1.00 19.54 106 PRO A O 1
ATOM 749 N N . TRP A 1 107 ? -17.428 -5.763 18.631 1.00 17.43 107 TRP A N 1
ATOM 750 C CA . TRP A 1 107 ? -17.584 -6.273 17.248 1.00 17.80 107 TRP A CA 1
ATOM 751 C C . TRP A 1 107 ? -16.941 -5.305 16.254 1.00 18.73 107 TRP A C 1
ATOM 752 O O . TRP A 1 107 ? -16.167 -5.723 15.365 1.00 19.02 107 TRP A O 1
ATOM 763 N N . SER A 1 108 ? -17.247 -4.025 16.403 1.00 20.79 108 SER A N 1
ATOM 764 C CA . SER A 1 108 ? -16.729 -3.009 15.463 1.00 22.15 108 SER A CA 1
ATOM 765 C C . SER A 1 108 ? -15.212 -2.883 15.616 1.00 20.15 108 SER A C 1
ATOM 766 O O . SER A 1 108 ? -14.585 -2.714 14.600 1.00 20.66 108 SER A O 1
ATOM 769 N N . SER A 1 109 ? -14.668 -3.044 16.812 1.00 20.93 109 SER A N 1
ATOM 770 C CA . SER A 1 109 ? -13.196 -2.994 17.061 1.00 20.62 109 SER A CA 1
ATOM 771 C C . SER A 1 109 ? -12.518 -4.206 16.401 1.00 19.96 109 SER A C 1
ATOM 772 O O . SER A 1 109 ? -11.434 -4.067 15.772 1.00 18.78 109 SER A O 1
ATOM 775 N N . VAL A 1 110 ? -13.114 -5.390 16.494 1.00 19.07 110 VAL A N 1
ATOM 776 C CA . VAL A 1 110 ? -12.543 -6.591 15.816 1.00 18.82 110 VAL A CA 1
ATOM 777 C C . VAL A 1 110 ? -12.401 -6.334 14.322 1.00 17.55 110 VAL A C 1
ATOM 778 O O . VAL A 1 110 ? -11.345 -6.602 13.744 1.00 16.95 110 VAL A O 1
ATOM 782 N N . LEU A 1 111 ? -13.446 -5.799 13.700 1.00 17.68 111 LEU A N 1
ATOM 783 C CA . LEU A 1 111 ? -13.407 -5.557 12.240 1.00 19.17 111 LEU A CA 1
ATOM 784 C C . LEU A 1 111 ? -12.422 -4.413 11.925 1.00 18.94 111 LEU A C 1
ATOM 785 O O . LEU A 1 111 ? -11.750 -4.513 10.897 1.00 19.71 111 LEU A O 1
ATOM 790 N N . ASP A 1 112 ? -12.351 -3.382 12.772 1.00 19.18 112 ASP A N 1
ATOM 791 C CA . ASP A 1 112 ? -11.374 -2.292 12.539 1.00 19.74 112 ASP A CA 1
ATOM 792 C C . ASP A 1 112 ? -9.986 -2.925 12.560 1.00 17.03 112 ASP A C 1
ATOM 793 O O . ASP A 1 112 ? -9.147 -2.605 11.669 1.00 19.13 112 ASP A O 1
ATOM 798 N N . THR A 1 113 ? -9.675 -3.717 13.580 1.00 16.21 113 THR A N 1
ATOM 799 C CA . THR A 1 113 ? -8.379 -4.389 13.664 1.00 16.91 113 THR A CA 1
ATOM 800 C C . THR A 1 113 ? -8.120 -5.325 12.478 1.00 19.22 113 THR A C 1
ATOM 801 O O . THR A 1 113 ? -6.993 -5.365 12.005 1.00 18.41 113 THR A O 1
ATOM 805 N N . LEU A 1 114 ? -9.101 -6.105 11.999 1.00 17.81 114 LEU A N 1
ATOM 806 C CA . LEU A 1 114 ? -8.885 -6.918 10.783 1.00 18.07 114 LEU A CA 1
ATOM 807 C C . LEU A 1 114 ? -8.454 -6.012 9.649 1.00 18.72 114 LEU A C 1
ATOM 808 O O . LEU A 1 114 ? -7.564 -6.364 8.902 1.00 20.64 114 LEU A O 1
ATOM 813 N N . ARG A 1 115 ? -9.229 -4.950 9.429 1.00 16.74 115 ARG A N 1
ATOM 814 C CA . ARG A 1 115 ? -9.005 -4.072 8.268 1.00 18.70 115 ARG A CA 1
ATOM 815 C C . ARG A 1 115 ? -7.609 -3.460 8.361 1.00 18.45 115 ARG A C 1
ATOM 816 O O . ARG A 1 115 ? -6.991 -3.299 7.320 1.00 20.68 115 ARG A O 1
ATOM 824 N N . SER A 1 116 ? -7.161 -3.034 9.548 1.00 18.84 116 SER A N 1
ATOM 825 C CA . SER A 1 116 ? -5.826 -2.387 9.694 1.00 19.37 116 SER A CA 1
ATOM 826 C C . SER A 1 116 ? -4.723 -3.444 9.602 1.00 19.75 116 SER A C 1
ATOM 827 O O . SER A 1 116 ? -3.745 -3.231 8.875 1.00 22.03 116 SER A O 1
ATOM 830 N N . THR A 1 117 ? -4.864 -4.579 10.292 1.00 19.01 117 THR A N 1
ATOM 831 C CA . THR A 1 117 ? -3.853 -5.665 10.286 1.00 19.49 117 THR A CA 1
ATOM 832 C C . THR A 1 117 ? -3.650 -6.133 8.837 1.00 20.91 117 THR A C 1
ATOM 833 O O . THR A 1 117 ? -2.486 -6.347 8.421 1.00 22.94 117 THR A O 1
ATOM 837 N N . HIS A 1 118 ? -4.726 -6.331 8.068 1.00 18.74 118 HIS A N 1
ATOM 838 C CA . HIS A 1 118 ? -4.678 -6.931 6.717 1.00 18.49 118 HIS A CA 1
ATOM 839 C C . HIS A 1 118 ? -4.885 -5.909 5.599 1.00 19.61 118 HIS A C 1
ATOM 840 O O . HIS A 1 118 ? -5.305 -6.309 4.546 1.00 21.16 118 HIS A O 1
ATOM 847 N N . ARG A 1 119 ? -4.528 -4.650 5.855 1.00 22.47 119 ARG A N 1
ATOM 848 C CA . ARG A 1 119 ? -4.793 -3.520 4.928 1.00 23.70 119 ARG A CA 1
ATOM 849 C C . ARG A 1 119 ? -4.192 -3.804 3.539 1.00 21.28 119 ARG A C 1
ATOM 850 O O . ARG A 1 119 ? -4.837 -3.515 2.560 1.00 25.17 119 ARG A O 1
ATOM 858 N N . ARG A 1 120 ? -2.949 -4.288 3.469 1.00 26.56 120 ARG A N 1
ATOM 859 C CA . ARG A 1 120 ? -2.270 -4.481 2.157 1.00 29.29 120 ARG A CA 1
ATOM 860 C C . ARG A 1 120 ? -2.936 -5.624 1.389 1.00 29.34 120 ARG A C 1
ATOM 861 O O . ARG A 1 120 ? -3.116 -5.489 0.182 1.00 27.82 120 ARG A O 1
ATOM 869 N N . THR A 1 121 ? -3.319 -6.709 2.070 1.00 27.00 121 THR A N 1
ATOM 870 C CA . THR A 1 121 ? -4.120 -7.792 1.456 1.00 25.46 121 THR A CA 1
ATOM 871 C C . THR A 1 121 ? -5.425 -7.185 0.908 1.00 26.51 121 THR A C 1
ATOM 872 O O . THR A 1 121 ? -5.749 -7.368 -0.278 1.00 25.12 121 THR A O 1
ATOM 876 N N . LEU A 1 122 ? -6.168 -6.479 1.754 1.00 23.04 122 LEU A N 1
ATOM 877 C CA . LEU A 1 122 ? -7.508 -5.986 1.358 1.00 23.44 122 LEU A CA 1
ATOM 878 C C . LEU A 1 122 ? -7.364 -4.981 0.210 1.00 23.69 122 LEU A C 1
ATOM 879 O O . LEU A 1 122 ? -8.151 -5.061 -0.726 1.00 21.64 122 LEU A O 1
ATOM 884 N N . ASP A 1 123 ? -6.360 -4.104 0.294 1.00 25.20 123 ASP A N 1
ATOM 885 C CA . ASP A 1 123 ? -6.129 -3.028 -0.712 1.00 26.61 123 ASP A CA 1
ATOM 886 C C . ASP A 1 123 ? -5.808 -3.635 -2.086 1.00 25.03 123 ASP A C 1
ATOM 887 O O . ASP A 1 123 ? -6.019 -2.942 -3.085 1.00 25.57 123 ASP A O 1
ATOM 892 N N . SER A 1 124 ? -5.329 -4.883 -2.160 1.00 25.89 124 SER A N 1
ATOM 893 C CA . SER A 1 124 ? -4.991 -5.578 -3.427 1.00 27.32 124 SER A CA 1
ATOM 894 C C . SER A 1 124 ? -6.259 -6.092 -4.131 1.00 26.54 124 SER A C 1
ATOM 895 O O . SER A 1 124 ? -6.188 -6.584 -5.273 1.00 26.78 124 SER A O 1
ATOM 898 N N . LEU A 1 125 ? -7.414 -6.024 -3.460 1.00 23.66 125 LEU A N 1
ATOM 899 C CA . LEU A 1 125 ? -8.682 -6.562 -4.009 1.00 22.00 125 LEU A CA 1
ATOM 900 C C . LEU A 1 125 ? -9.668 -5.413 -4.197 1.00 19.99 125 LEU A C 1
ATOM 901 O O . LEU A 1 125 ? -9.455 -4.407 -3.597 1.00 23.97 125 LEU A O 1
ATOM 906 N N . THR A 1 126 ? -10.797 -5.653 -4.863 1.00 26.47 126 THR A N 1
ATOM 907 C CA . THR A 1 126 ? -11.846 -4.622 -5.048 1.00 27.27 126 THR A CA 1
ATOM 908 C C . THR A 1 126 ? -13.196 -5.172 -4.603 1.00 24.63 126 THR A C 1
ATOM 909 O O . THR A 1 126 ? -13.505 -6.349 -4.952 1.00 25.11 126 THR A O 1
ATOM 913 N N . GLY A 1 127 ? -13.988 -4.314 -3.959 1.00 24.08 127 GLY A N 1
ATOM 914 C CA . GLY A 1 127 ? -15.442 -4.518 -3.833 1.00 27.07 127 GLY A CA 1
ATOM 915 C C . GLY A 1 127 ? -15.793 -5.902 -3.298 1.00 24.93 127 GLY A C 1
ATOM 916 O O . GLY A 1 127 ? -15.437 -6.218 -2.137 1.00 24.18 127 GLY A O 1
ATOM 917 N N . THR A 1 128 ? -16.497 -6.705 -4.085 1.00 25.80 128 THR A N 1
ATOM 918 C CA . THR A 1 128 ? -17.059 -7.979 -3.597 1.00 24.76 128 THR A CA 1
ATOM 919 C C . THR A 1 128 ? -15.908 -8.927 -3.261 1.00 24.25 128 THR A C 1
ATOM 920 O O . THR A 1 128 ? -16.082 -9.708 -2.316 1.00 20.86 128 THR A O 1
ATOM 924 N N . GLU A 1 129 ? -14.805 -8.933 -4.012 1.00 21.18 129 GLU A N 1
ATOM 925 C CA . GLU A 1 129 ? -13.663 -9.834 -3.685 1.00 20.38 129 GLU A CA 1
ATOM 926 C C . GLU A 1 129 ? -13.026 -9.400 -2.368 1.00 20.06 129 GLU A C 1
ATOM 927 O O . GLU A 1 129 ? -12.591 -10.246 -1.603 1.00 19.27 129 GLU A O 1
ATOM 933 N N . ARG A 1 130 ? -12.913 -8.116 -2.089 1.00 17.81 130 ARG A N 1
ATOM 934 C CA . ARG A 1 130 ? -12.396 -7.625 -0.819 1.00 18.69 130 ARG A CA 1
ATOM 935 C C . ARG A 1 130 ? -13.286 -8.116 0.354 1.00 16.88 130 ARG A C 1
ATOM 936 O O . ARG A 1 130 ? -12.771 -8.499 1.392 1.00 16.47 130 ARG A O 1
ATOM 944 N N . ASP A 1 131 ? -14.585 -7.999 0.208 1.00 16.77 131 ASP A N 1
ATOM 945 C CA . ASP A 1 131 ? -15.548 -8.413 1.264 1.00 14.62 131 ASP A CA 1
ATOM 946 C C . ASP A 1 131 ? -15.385 -9.909 1.468 1.00 14.73 131 ASP A C 1
ATOM 947 O O . ASP A 1 131 ? -15.386 -10.341 2.675 1.00 13.69 131 ASP A O 1
ATOM 952 N N . ARG A 1 132 ? -15.142 -10.698 0.454 1.00 14.39 132 ARG A N 1
ATOM 953 C CA . ARG A 1 132 ? -14.950 -12.152 0.610 1.00 14.96 132 ARG A CA 1
ATOM 954 C C . ARG A 1 132 ? -13.682 -12.406 1.416 1.00 14.75 132 ARG A C 1
ATOM 955 O O . ARG A 1 132 ? -13.676 -13.278 2.275 1.00 13.98 132 ARG A O 1
ATOM 963 N N . ALA A 1 133 ? -12.611 -11.692 1.134 1.00 15.77 133 ALA A N 1
ATOM 964 C CA . ALA A 1 133 ? -11.374 -11.814 1.932 1.00 15.05 133 ALA A CA 1
ATOM 965 C C . ALA A 1 133 ? -11.637 -11.438 3.380 1.00 14.99 133 ALA A C 1
ATOM 966 O O . ALA A 1 133 ? -11.121 -12.097 4.275 1.00 14.68 133 ALA A O 1
ATOM 968 N N . LEU A 1 134 ? -12.396 -10.388 3.667 1.00 14.42 134 LEU A N 1
ATOM 969 C CA . LEU A 1 134 ? -12.660 -9.992 5.044 1.00 14.47 134 LEU A CA 1
ATOM 970 C C . LEU A 1 134 ? -13.442 -11.092 5.745 1.00 12.94 134 LEU A C 1
ATOM 971 O O . LEU A 1 134 ? -13.135 -11.428 6.908 1.00 13.41 134 LEU A O 1
ATOM 976 N N . VAL A 1 135 ? -14.376 -11.725 5.064 1.00 10.98 135 VAL A N 1
ATOM 977 C CA . VAL A 1 135 ? -15.103 -12.878 5.685 1.00 11.07 135 VAL A CA 1
ATOM 978 C C . VAL A 1 135 ? -14.086 -13.950 6.104 1.00 10.79 135 VAL A C 1
ATOM 979 O O . VAL A 1 135 ? -14.185 -14.524 7.192 1.00 10.68 135 VAL A O 1
ATOM 983 N N . GLU A 1 136 ? -13.189 -14.311 5.196 1.00 11.33 136 GLU A N 1
ATOM 984 C CA . GLU A 1 136 ? -12.209 -15.399 5.442 1.00 10.92 136 GLU A CA 1
ATOM 985 C C . GLU A 1 136 ? -11.285 -15.007 6.580 1.00 11.57 136 GLU A C 1
ATOM 986 O O . GLU A 1 136 ? -10.980 -15.848 7.457 1.00 11.75 136 GLU A O 1
ATOM 992 N N . LEU A 1 137 ? -10.769 -13.795 6.544 1.00 11.47 137 LEU A N 1
ATOM 993 C CA . LEU A 1 137 ? -9.834 -13.323 7.567 1.00 12.69 137 LEU A CA 1
ATOM 994 C C . LEU A 1 137 ? -10.521 -13.342 8.917 1.00 11.84 137 LEU A C 1
ATOM 995 O O . LEU A 1 137 ? -9.880 -13.605 9.944 1.00 12.95 137 LEU A O 1
ATOM 1000 N N . ASN A 1 138 ? -11.785 -12.923 8.983 1.00 11.33 138 ASN A N 1
ATOM 1001 C CA . ASN A 1 138 ? -12.519 -12.923 10.265 1.00 10.91 138 ASN A CA 1
ATOM 1002 C C . ASN A 1 138 ? -12.590 -14.360 10.794 1.00 10.06 138 ASN A C 1
ATOM 1003 O O . ASN A 1 138 ? -12.404 -14.557 11.984 1.00 11.12 138 ASN A O 1
ATOM 1008 N N . VAL A 1 139 ? -12.914 -15.315 9.947 1.00 10.56 139 VAL A N 1
ATOM 1009 C CA . VAL A 1 139 ? -12.951 -16.738 10.413 1.00 10.43 139 VAL A CA 1
ATOM 1010 C C . VAL A 1 139 ? -11.583 -17.127 10.961 1.00 11.75 139 VAL A C 1
ATOM 1011 O O . VAL A 1 139 ? -11.517 -17.630 12.096 1.00 11.91 139 VAL A O 1
ATOM 1015 N N . LEU A 1 140 ? -10.515 -16.813 10.248 1.00 11.89 140 LEU A N 1
ATOM 1016 C CA . LEU A 1 140 ? -9.166 -17.232 10.713 1.00 12.23 140 LEU A CA 1
ATOM 1017 C C . LEU A 1 140 ? -8.878 -16.584 12.041 1.00 13.62 140 LEU A C 1
ATOM 1018 O O . LEU A 1 140 ? -8.368 -17.269 12.947 1.00 13.65 140 LEU A O 1
ATOM 1023 N N . GLU A 1 141 ? -9.154 -15.290 12.187 1.00 13.51 141 GLU A N 1
ATOM 1024 C CA . GLU A 1 141 ? -8.812 -14.600 13.452 1.00 13.76 141 GLU A CA 1
ATOM 1025 C C . GLU A 1 141 ? -9.736 -15.073 14.553 1.00 13.00 141 GLU A C 1
ATOM 1026 O O . GLU A 1 141 ? -9.273 -15.221 15.702 1.00 14.00 141 GLU A O 1
ATOM 1032 N N . GLN A 1 142 ? -10.994 -15.378 14.293 1.00 12.51 142 GLN A N 1
ATOM 1033 C CA . GLN A 1 142 ? -11.843 -15.917 15.374 1.00 12.29 142 GLN A CA 1
ATOM 1034 C C . GLN A 1 142 ? -11.358 -17.302 15.824 1.00 11.70 142 GLN A C 1
ATOM 1035 O O . GLN A 1 142 ? -11.408 -17.589 16.998 1.00 11.89 142 GLN A O 1
ATOM 1041 N N . VAL A 1 143 ? -10.958 -18.146 14.895 1.00 11.49 143 VAL A N 1
ATOM 1042 C CA . VAL A 1 143 ? -10.399 -19.465 15.298 1.00 12.52 143 VAL A CA 1
ATOM 1043 C C . VAL A 1 143 ? -9.150 -19.290 16.185 1.00 11.74 143 VAL A C 1
ATOM 1044 O O . VAL A 1 143 ? -9.099 -19.891 17.264 1.00 13.56 143 VAL A O 1
ATOM 1048 N N . HIS A 1 144 ? -8.259 -18.409 15.755 1.00 11.35 144 HIS A N 1
ATOM 1049 C CA . HIS A 1 144 ? -6.992 -18.231 16.506 1.00 13.81 144 HIS A CA 1
ATOM 1050 C C . HIS A 1 144 ? -7.307 -17.649 17.877 1.00 15.43 144 HIS A C 1
ATOM 1051 O O . HIS A 1 144 ? -6.810 -18.121 18.914 1.00 15.80 144 HIS A O 1
ATOM 1058 N N . SER A 1 145 ? -8.165 -16.659 17.947 1.00 15.63 145 SER A N 1
ATOM 1059 C CA . SER A 1 145 ? -8.542 -15.979 19.194 1.00 16.54 145 SER A CA 1
ATOM 1060 C C . SER A 1 145 ? -9.197 -16.987 20.127 1.00 14.96 145 SER A C 1
ATOM 1061 O O . SER A 1 145 ? -8.854 -17.016 21.337 1.00 15.69 145 SER A O 1
ATOM 1064 N N . LEU A 1 146 ? -10.096 -17.834 19.621 1.00 13.99 146 LEU A N 1
ATOM 1065 C CA . LEU A 1 146 ? -10.811 -18.780 20.477 1.00 13.44 146 LEU A CA 1
ATOM 1066 C C . LEU A 1 146 ? -9.819 -19.825 21.016 1.00 13.31 146 LEU A C 1
ATOM 1067 O O . LEU A 1 146 ? -9.950 -20.227 22.176 1.00 15.09 146 LEU A O 1
ATOM 1072 N N . ARG A 1 147 ? -8.832 -20.242 20.257 1.00 14.87 147 ARG A N 1
ATOM 1073 C CA . ARG A 1 147 ? -7.824 -21.214 20.779 1.00 15.76 147 ARG A CA 1
ATOM 1074 C C . ARG A 1 147 ? -7.022 -20.584 21.929 1.00 18.75 147 ARG A C 1
ATOM 1075 O O . ARG A 1 147 ? -6.497 -21.324 22.801 1.00 18.83 147 ARG A O 1
ATOM 1083 N N . GLN A 1 148 ? -6.878 -19.278 21.973 1.00 20.83 148 GLN A N 1
ATOM 1084 C CA . GLN A 1 148 ? -6.016 -18.624 22.998 1.00 22.73 148 GLN A CA 1
ATOM 1085 C C . GLN A 1 148 ? -6.825 -18.405 24.270 1.00 20.95 148 GLN A C 1
ATOM 1086 O O . GLN A 1 148 ? -6.268 -18.107 25.370 1.00 23.79 148 GLN A O 1
ATOM 1092 N N . SER A 1 149 ? -8.129 -18.576 24.219 1.00 20.24 149 SER A N 1
ATOM 1093 C CA . SER A 1 149 ? -8.932 -18.512 25.451 1.00 20.65 149 SER A CA 1
ATOM 1094 C C . SER A 1 149 ? -8.427 -19.532 26.477 1.00 21.80 149 SER A C 1
ATOM 1095 O O . SER A 1 149 ? -7.991 -20.641 26.084 1.00 20.96 149 SER A O 1
ATOM 1098 N N . ALA A 1 150 ? -8.490 -19.224 27.764 1.00 20.27 150 ALA A N 1
ATOM 1099 C CA . ALA A 1 150 ? -7.947 -20.108 28.817 1.00 22.38 150 ALA A CA 1
ATOM 1100 C C . ALA A 1 150 ? -8.637 -21.468 28.747 1.00 21.95 150 ALA A C 1
ATOM 1101 O O . ALA A 1 150 ? -7.965 -22.509 28.847 1.00 21.65 150 ALA A O 1
ATOM 1103 N N . GLU A 1 151 ? -9.944 -21.480 28.553 1.00 24.00 151 GLU A N 1
ATOM 1104 C CA . GLU A 1 151 ? -10.752 -22.717 28.590 1.00 24.37 151 GLU A CA 1
ATOM 1105 C C . GLU A 1 151 ? -10.364 -23.560 27.374 1.00 21.28 151 GLU A C 1
ATOM 1106 O O . GLU A 1 151 ? -10.150 -24.796 27.515 1.00 18.66 151 GLU A O 1
ATOM 1112 N N . ALA A 1 152 ? -10.198 -22.938 26.221 1.00 19.55 152 ALA A N 1
ATOM 1113 C CA . ALA A 1 152 ? -9.839 -23.729 25.021 1.00 18.91 152 ALA A CA 1
ATOM 1114 C C . ALA A 1 152 ? -8.384 -24.172 25.154 1.00 18.08 152 ALA A C 1
ATOM 1115 O O . ALA A 1 152 ? -8.070 -25.307 24.734 1.00 18.30 152 ALA A O 1
ATOM 1117 N N . ALA A 1 153 ? -7.475 -23.322 25.622 1.00 18.34 153 ALA A N 1
ATOM 1118 C CA . ALA A 1 153 ? -6.038 -23.665 25.645 1.00 16.65 153 ALA A CA 1
ATOM 1119 C C . ALA A 1 153 ? -5.828 -24.891 26.516 1.00 17.33 153 ALA A C 1
ATOM 1120 O O . ALA A 1 153 ? -5.009 -25.768 26.145 1.00 18.36 153 ALA A O 1
ATOM 1122 N N . GLU A 1 154 ? -6.482 -24.960 27.656 1.00 17.02 154 GLU A N 1
ATOM 1123 C CA . GLU A 1 154 ? -6.383 -26.133 28.549 1.00 17.71 154 GLU A CA 1
ATOM 1124 C C . GLU A 1 154 ? -6.867 -27.368 27.788 1.00 16.25 154 GLU A C 1
ATOM 1125 O O . GLU A 1 154 ? -6.149 -28.408 27.821 1.00 15.85 154 GLU A O 1
ATOM 1131 N N . ALA A 1 155 ? -8.003 -27.286 27.128 1.00 14.52 155 ALA A N 1
ATOM 1132 C CA . ALA A 1 155 ? -8.551 -28.472 26.439 1.00 14.89 155 ALA A CA 1
ATOM 1133 C C . ALA A 1 155 ? -7.683 -28.874 25.226 1.00 13.66 155 ALA A C 1
ATOM 1134 O O . ALA A 1 155 ? -7.451 -30.079 25.005 1.00 13.67 155 ALA A O 1
ATOM 1136 N N . LEU A 1 156 ? -7.148 -27.900 24.538 1.00 14.10 156 LEU A N 1
ATOM 1137 C CA . LEU A 1 156 ? -6.223 -28.189 23.412 1.00 13.50 156 LEU A CA 1
ATOM 1138 C C . LEU A 1 156 ? -4.974 -28.934 23.918 1.00 13.75 156 LEU A C 1
ATOM 1139 O O . LEU A 1 156 ? -4.520 -29.923 23.260 1.00 13.91 156 LEU A O 1
ATOM 1144 N N . GLN A 1 157 ? -4.404 -28.526 25.055 1.00 14.51 157 GLN A N 1
ATOM 1145 C CA . GLN A 1 157 ? -3.154 -29.151 25.574 1.00 15.34 157 GLN A CA 1
ATOM 1146 C C . GLN A 1 157 ? -3.469 -30.577 26.041 1.00 16.05 157 GLN A C 1
ATOM 1147 O O . GLN A 1 157 ? -2.533 -31.395 26.188 1.00 17.37 157 GLN A O 1
ATOM 1153 N N . LYS A 1 158 ? -4.696 -30.893 26.390 1.00 13.96 158 LYS A N 1
ATOM 1154 C CA . LYS A 1 158 ? -5.123 -32.256 26.766 1.00 14.52 158 LYS A CA 1
ATOM 1155 C C . LYS A 1 158 ? -5.550 -33.072 25.564 1.00 12.87 158 LYS A C 1
ATOM 1156 O O . LYS A 1 158 ? -6.045 -34.167 25.736 1.00 13.62 158 LYS A O 1
ATOM 1162 N N . GLN A 1 159 ? -5.497 -32.465 24.371 1.00 12.46 159 GLN A N 1
ATOM 1163 C CA . GLN A 1 159 ? -5.976 -33.126 23.135 1.00 12.33 159 GLN A CA 1
ATOM 1164 C C . GLN A 1 159 ? -7.438 -33.514 23.255 1.00 12.23 159 GLN A C 1
ATOM 1165 O O . GLN A 1 159 ? -7.896 -34.523 22.797 1.00 13.56 159 GLN A O 1
ATOM 1171 N N . GLN A 1 160 ? -8.212 -32.609 23.850 1.00 12.68 160 GLN A N 1
ATOM 1172 C CA . GLN A 1 160 ? -9.668 -32.812 24.009 1.00 14.27 160 GLN A CA 1
ATOM 1173 C C . GLN A 1 160 ? -10.486 -31.790 23.217 1.00 14.44 160 GLN A C 1
ATOM 1174 O O . GLN A 1 160 ? -11.717 -31.659 23.511 1.00 17.29 160 GLN A O 1
ATOM 1180 N N . LEU A 1 161 ? -9.899 -31.040 22.336 1.00 12.85 161 LEU A N 1
ATOM 1181 C CA . LEU A 1 161 ? -10.682 -30.017 21.601 1.00 12.63 161 LEU A CA 1
ATOM 1182 C C . LEU A 1 161 ? -9.991 -29.739 20.305 1.00 14.41 161 LEU A C 1
ATOM 1183 O O . LEU A 1 161 ? -8.737 -29.632 20.269 1.00 16.89 161 LEU A O 1
ATOM 1188 N N . ASN A 1 162 ? -10.750 -29.614 19.230 1.00 12.69 162 ASN A N 1
ATOM 1189 C CA . ASN A 1 162 ? -10.294 -29.028 17.970 1.00 12.13 162 ASN A CA 1
ATOM 1190 C C . ASN A 1 162 ? -11.240 -27.891 17.587 1.00 11.30 162 ASN A C 1
ATOM 1191 O O . ASN A 1 162 ? -12.450 -28.091 17.751 1.00 12.56 162 ASN A O 1
ATOM 1196 N N . ILE A 1 163 ? -10.658 -26.838 17.064 1.00 10.72 163 ILE A N 1
ATOM 1197 C CA . ILE A 1 163 ? -11.439 -25.674 16.549 1.00 11.22 163 ILE A CA 1
ATOM 1198 C C . ILE A 1 163 ? -11.156 -25.571 15.069 1.00 12.45 163 ILE A C 1
ATOM 1199 O O . ILE A 1 163 ? -9.961 -25.586 14.673 1.00 12.51 163 ILE A O 1
ATOM 1204 N N . TRP A 1 164 ? -12.183 -25.473 14.246 1.00 11.10 164 TRP A N 1
ATOM 1205 C CA . TRP A 1 164 ? -12.095 -25.551 12.781 1.00 11.03 164 TRP A CA 1
ATOM 1206 C C . TRP A 1 164 ? -12.658 -24.244 12.228 1.00 11.43 164 TRP A C 1
ATOM 1207 O O . TRP A 1 164 ? -13.640 -23.705 12.803 1.00 11.98 164 TRP A O 1
ATOM 1218 N N . GLY A 1 165 ? -12.143 -23.728 11.143 1.00 11.10 165 GLY A N 1
ATOM 1219 C CA . GLY A 1 165 ? -12.743 -22.607 10.412 1.00 11.02 165 GLY A CA 1
ATOM 1220 C C . GLY A 1 165 ? -13.277 -23.055 9.091 1.00 11.84 165 GLY A C 1
ATOM 1221 O O . GLY A 1 165 ? -12.612 -23.842 8.371 1.00 12.68 165 GLY A O 1
ATOM 1222 N N . MET A 1 166 ? -14.433 -22.537 8.716 1.00 12.66 166 MET A N 1
ATOM 1223 C CA . MET A 1 166 ? -14.889 -22.732 7.337 1.00 13.19 166 MET A CA 1
ATOM 1224 C C . MET A 1 166 ? -15.647 -21.511 6.879 1.00 11.84 166 MET A C 1
ATOM 1225 O O . MET A 1 166 ? -15.995 -20.639 7.684 1.00 11.10 166 MET A O 1
ATOM 1230 N N . VAL A 1 167 ? -15.862 -21.436 5.572 1.00 11.92 167 VAL A N 1
ATOM 1231 C CA . VAL A 1 167 ? -16.754 -20.417 4.964 1.00 12.10 167 VAL A CA 1
ATOM 1232 C C . VAL A 1 167 ? -17.779 -21.082 4.086 1.00 12.81 167 VAL A C 1
ATOM 1233 O O . VAL A 1 167 ? -17.447 -21.997 3.315 1.00 13.83 167 VAL A O 1
ATOM 1237 N N . TYR A 1 168 ? -19.012 -20.669 4.237 1.00 12.65 168 TYR A N 1
ATOM 1238 C CA . TYR A 1 168 ? -20.139 -21.168 3.458 1.00 12.70 168 TYR A CA 1
ATOM 1239 C C . TYR A 1 168 ? -20.427 -20.199 2.324 1.00 13.84 168 TYR A C 1
ATOM 1240 O O . TYR A 1 168 ? -20.503 -19.000 2.516 1.00 12.79 168 TYR A O 1
ATOM 1249 N N . ASP A 1 169 ? -20.600 -20.779 1.132 1.00 14.49 169 ASP A N 1
ATOM 1250 C CA . ASP A 1 169 ? -20.946 -20.006 -0.092 1.00 16.75 169 ASP A CA 1
ATOM 1251 C C . ASP A 1 169 ? -22.347 -20.393 -0.571 1.00 15.44 169 ASP A C 1
ATOM 1252 O O . ASP A 1 169 ? -22.510 -21.528 -1.081 1.00 16.45 169 ASP A O 1
ATOM 1257 N N . LYS A 1 170 ? -23.325 -19.515 -0.364 1.00 15.68 170 LYS A N 1
ATOM 1258 C CA . LYS A 1 170 ? -24.733 -19.832 -0.691 1.00 16.03 170 LYS A CA 1
ATOM 1259 C C . LYS A 1 170 ? -24.904 -19.882 -2.220 1.00 17.11 170 LYS A C 1
ATOM 1260 O O . LYS A 1 170 ? -25.942 -20.371 -2.620 1.00 21.08 170 LYS A O 1
ATOM 1266 N N . ALA A 1 171 ? -23.947 -19.402 -2.990 1.00 20.01 171 ALA A N 1
ATOM 1267 C CA . ALA A 1 171 ? -24.062 -19.404 -4.476 1.00 21.54 171 ALA A CA 1
ATOM 1268 C C . ALA A 1 171 ? -23.639 -20.782 -5.032 1.00 25.45 171 ALA A C 1
ATOM 1269 O O . ALA A 1 171 ? -24.399 -21.352 -5.865 1.00 29.74 171 ALA A O 1
ATOM 1271 N N . THR A 1 172 ? -22.510 -21.341 -4.601 1.00 22.12 172 THR A N 1
ATOM 1272 C CA . THR A 1 172 ? -22.038 -22.712 -4.946 1.00 23.34 172 THR A CA 1
ATOM 1273 C C . THR A 1 172 ? -22.694 -23.778 -4.060 1.00 23.05 172 THR A C 1
ATOM 1274 O O . THR A 1 172 ? -22.490 -24.987 -4.305 1.00 24.65 172 THR A O 1
ATOM 1278 N N . LYS A 1 173 ? -23.460 -23.374 -3.031 1.00 21.27 173 LYS A N 1
ATOM 1279 C CA . LYS A 1 173 ? -24.141 -24.292 -2.092 1.00 21.25 173 LYS A CA 1
ATOM 1280 C C . LYS A 1 173 ? -23.129 -25.288 -1.498 1.00 21.91 173 LYS A C 1
ATOM 1281 O O . LYS A 1 173 ? -23.404 -26.516 -1.414 1.00 23.34 173 LYS A O 1
ATOM 1287 N N . ARG A 1 174 ? -21.979 -24.763 -1.091 1.00 20.46 174 ARG A N 1
ATOM 1288 C CA . ARG A 1 174 ? -20.840 -25.571 -0.596 1.00 23.04 174 ARG A CA 1
ATOM 1289 C C . ARG A 1 174 ? -20.189 -24.850 0.581 1.00 20.38 174 ARG A C 1
ATOM 1290 O O . ARG A 1 174 ? -20.204 -23.629 0.603 1.00 18.07 174 ARG A O 1
ATOM 1298 N N . GLY A 1 175 ? -19.534 -25.612 1.447 1.00 20.37 175 GLY A N 1
ATOM 1299 C CA . GLY A 1 175 ? -18.626 -25.076 2.472 1.00 19.19 175 GLY A CA 1
ATOM 1300 C C . GLY A 1 175 ? -17.186 -25.297 2.080 1.00 19.32 175 GLY A C 1
ATOM 1301 O O . GLY A 1 175 ? -16.877 -26.286 1.338 1.00 21.18 175 GLY A O 1
ATOM 1302 N N . TYR A 1 176 ? -16.293 -24.463 2.565 1.00 16.55 176 TYR A N 1
ATOM 1303 C CA . TYR A 1 176 ? -14.856 -24.548 2.304 1.00 17.45 176 TYR A CA 1
ATOM 1304 C C . TYR A 1 176 ? -14.120 -24.444 3.624 1.00 16.66 176 TYR A C 1
ATOM 1305 O O . TYR A 1 176 ? -14.296 -23.434 4.333 1.00 16.80 176 TYR A O 1
ATOM 1314 N N . GLN A 1 177 ? -13.325 -25.441 3.947 1.00 16.52 177 GLN A N 1
ATOM 1315 C CA . GLN A 1 177 ? -12.508 -25.414 5.149 1.00 17.68 177 GLN A CA 1
ATOM 1316 C C . GLN A 1 177 ? -11.339 -24.461 4.948 1.00 18.11 177 GLN A C 1
ATOM 1317 O O . GLN A 1 177 ? -10.683 -24.463 3.847 1.00 19.11 177 GLN A O 1
ATOM 1323 N N . LEU A 1 178 ? -10.991 -23.707 5.957 1.00 17.50 178 LEU A N 1
ATOM 1324 C CA . LEU A 1 178 ? -9.744 -22.918 5.962 1.00 19.84 178 LEU A CA 1
ATOM 1325 C C . LEU A 1 178 ? -8.622 -23.816 6.486 1.00 23.31 178 LEU A C 1
ATOM 1326 O O . LEU A 1 178 ? -8.701 -24.241 7.606 1.00 23.14 178 LEU A O 1
ATOM 1331 N N . ILE A 1 179 ? -7.657 -24.152 5.620 1.00 26.38 179 ILE A N 1
ATOM 1332 C CA . ILE A 1 179 ? -6.435 -24.959 5.923 1.00 32.08 179 ILE A CA 1
ATOM 1333 C C . ILE A 1 179 ? -5.171 -24.108 5.738 1.00 36.15 179 ILE A C 1
ATOM 1334 O O . ILE A 1 179 ? -5.025 -22.915 5.988 1.00 36.33 179 ILE A O 1
ATOM 1339 N N . TYR B 1 9 ? -51.461 -16.946 29.297 1.00 31.97 9 TYR B N 1
ATOM 1340 C CA . TYR B 1 9 ? -51.305 -17.213 27.840 1.00 30.52 9 TYR B CA 1
ATOM 1341 C C . TYR B 1 9 ? -52.128 -18.428 27.414 1.00 28.13 9 TYR B C 1
ATOM 1342 O O . TYR B 1 9 ? -52.395 -19.316 28.233 1.00 32.91 9 TYR B O 1
ATOM 1351 N N . GLN B 1 10 ? -52.436 -18.526 26.129 1.00 27.21 10 GLN B N 1
ATOM 1352 C CA . GLN B 1 10 ? -52.886 -19.789 25.506 1.00 31.42 10 GLN B CA 1
ATOM 1353 C C . GLN B 1 10 ? -51.910 -20.079 24.373 1.00 30.10 10 GLN B C 1
ATOM 1354 O O . GLN B 1 10 ? -51.231 -19.115 23.926 1.00 28.53 10 GLN B O 1
ATOM 1360 N N . LEU B 1 11 ? -51.849 -21.321 23.916 1.00 27.83 11 LEU B N 1
ATOM 1361 C CA . LEU B 1 11 ? -51.116 -21.726 22.691 1.00 29.72 11 LEU B CA 1
ATOM 1362 C C . LEU B 1 11 ? -52.112 -21.775 21.540 1.00 28.45 11 LEU B C 1
ATOM 1363 O O . LEU B 1 11 ? -53.213 -22.349 21.711 1.00 34.31 11 LEU B O 1
ATOM 1368 N N . GLN B 1 12 ? -51.740 -21.206 20.413 1.00 27.13 12 GLN B N 1
ATOM 1369 C CA . GLN B 1 12 ? -52.506 -21.263 19.156 1.00 30.51 12 GLN B CA 1
ATOM 1370 C C . GLN B 1 12 ? -51.588 -21.789 18.066 1.00 31.62 12 GLN B C 1
ATOM 1371 O O . GLN B 1 12 ? -50.530 -21.218 17.824 1.00 30.16 12 GLN B O 1
ATOM 1377 N N . PRO B 1 13 ? -51.956 -22.880 17.367 1.00 27.61 13 PRO B N 1
ATOM 1378 C CA . PRO B 1 13 ? -51.170 -23.361 16.235 1.00 27.12 13 PRO B CA 1
ATOM 1379 C C . PRO B 1 13 ? -50.914 -22.226 15.237 1.00 29.47 13 PRO B C 1
ATOM 1380 O O . PRO B 1 13 ? -51.856 -21.479 15.014 1.00 30.09 13 PRO B O 1
ATOM 1384 N N . LEU B 1 14 ? -49.721 -22.117 14.652 1.00 26.92 14 LEU B N 1
ATOM 1385 C CA . LEU B 1 14 ? -49.411 -21.137 13.564 1.00 30.36 14 LEU B CA 1
ATOM 1386 C C . LEU B 1 14 ? -50.074 -21.527 12.231 1.00 33.55 14 LEU B C 1
ATOM 1387 O O . LEU B 1 14 ? -50.022 -22.710 11.885 1.00 39.05 14 LEU B O 1
ATOM 1392 N N . SER B 1 15 ? -50.484 -20.529 11.438 1.00 36.42 15 SER B N 1
ATOM 1393 C CA . SER B 1 15 ? -50.976 -20.669 10.037 1.00 34.95 15 SER B CA 1
ATOM 1394 C C . SER B 1 15 ? -50.193 -19.748 9.098 1.00 34.48 15 SER B C 1
ATOM 1395 O O . SER B 1 15 ? -50.093 -18.549 9.435 1.00 31.67 15 SER B O 1
ATOM 1398 N N . LEU B 1 16 ? -49.756 -20.250 7.928 1.00 33.53 16 LEU B N 1
ATOM 1399 C CA . LEU B 1 16 ? -49.072 -19.450 6.869 1.00 33.66 16 LEU B CA 1
ATOM 1400 C C . LEU B 1 16 ? -50.043 -18.419 6.252 1.00 36.12 16 LEU B C 1
ATOM 1401 O O . LEU B 1 16 ? -49.574 -17.463 5.596 1.00 32.49 16 LEU B O 1
ATOM 1406 N N . ASP B 1 17 ? -51.352 -18.545 6.501 1.00 36.68 17 ASP B N 1
ATOM 1407 C CA . ASP B 1 17 ? -52.368 -17.538 6.083 1.00 40.15 17 ASP B CA 1
ATOM 1408 C C . ASP B 1 17 ? -52.295 -16.261 6.949 1.00 37.29 17 ASP B C 1
ATOM 1409 O O . ASP B 1 17 ? -52.874 -15.229 6.543 1.00 34.49 17 ASP B O 1
ATOM 1414 N N . SER B 1 18 ? -51.665 -16.302 8.129 1.00 28.29 18 SER B N 1
ATOM 1415 C CA . SER B 1 18 ? -51.740 -15.196 9.120 1.00 28.16 18 SER B CA 1
ATOM 1416 C C . SER B 1 18 ? -50.515 -15.323 10.027 1.00 25.69 18 SER B C 1
ATOM 1417 O O . SER B 1 18 ? -50.649 -15.852 11.111 1.00 26.32 18 SER B O 1
ATOM 1420 N N . VAL B 1 19 ? -49.351 -14.944 9.512 1.00 24.48 19 VAL B N 1
ATOM 1421 C CA . VAL B 1 19 ? -48.067 -15.006 10.266 1.00 21.23 19 VAL B CA 1
ATOM 1422 C C . VAL B 1 19 ? -47.891 -13.656 10.897 1.00 17.76 19 VAL B C 1
ATOM 1423 O O . VAL B 1 19 ? -47.717 -12.704 10.151 1.00 19.36 19 VAL B O 1
ATOM 1427 N N . PRO B 1 20 ? -48.003 -13.500 12.248 1.00 17.67 20 PRO B N 1
ATOM 1428 C CA . PRO B 1 20 ? -48.054 -12.152 12.828 1.00 17.58 20 PRO B CA 1
ATOM 1429 C C . PRO B 1 20 ? -46.831 -11.287 12.522 1.00 15.22 20 PRO B C 1
ATOM 1430 O O . PRO B 1 20 ? -46.893 -10.088 12.512 1.00 16.23 20 PRO B O 1
ATOM 1434 N N . TRP B 1 21 ? -45.681 -11.956 12.355 1.00 14.47 21 TRP B N 1
ATOM 1435 C CA . TRP B 1 21 ? -44.380 -11.336 12.036 1.00 14.17 21 TRP B CA 1
ATOM 1436 C C . TRP B 1 21 ? -44.069 -11.363 10.543 1.00 15.21 21 TRP B C 1
ATOM 1437 O O . TRP B 1 21 ? -42.934 -11.004 10.169 1.00 15.14 21 TRP B O 1
ATOM 1448 N N . ARG B 1 22 ? -45.062 -11.683 9.70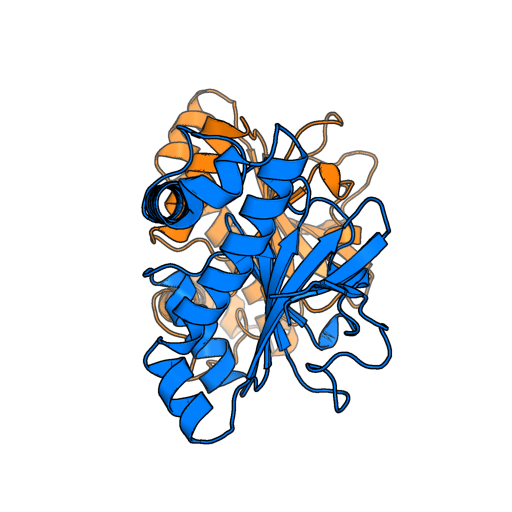7 1.00 16.23 22 ARG B N 1
ATOM 1449 C CA . ARG B 1 22 ? -44.831 -11.587 8.248 1.00 16.71 22 ARG B CA 1
ATOM 1450 C C . ARG B 1 22 ? -46.128 -11.111 7.591 1.00 19.42 22 ARG B C 1
ATOM 1451 O O . ARG B 1 22 ? -46.629 -11.833 6.732 1.00 24.37 22 ARG B O 1
ATOM 1459 N N . ARG B 1 23 ? -46.639 -9.985 8.040 1.00 18.82 23 ARG B N 1
ATOM 1460 C CA . ARG B 1 23 ? -47.821 -9.368 7.388 1.00 21.49 23 ARG B CA 1
ATOM 1461 C C . ARG B 1 23 ? -47.419 -8.905 5.986 1.00 24.48 23 ARG B C 1
ATOM 1462 O O . ARG B 1 23 ? -48.288 -8.842 5.096 1.00 23.75 23 ARG B O 1
ATOM 1470 N N . GLN B 1 24 ? -46.151 -8.620 5.745 1.00 25.82 24 GLN B N 1
ATOM 1471 C CA . GLN B 1 24 ? -45.705 -8.471 4.338 1.00 28.28 24 GLN B CA 1
ATOM 1472 C C . GLN B 1 24 ? -44.364 -9.162 4.162 1.00 26.33 24 GLN B C 1
ATOM 1473 O O . GLN B 1 24 ? -43.641 -9.457 5.118 1.00 28.22 24 GLN B O 1
ATOM 1479 N N . PRO B 1 25 ? -44.056 -9.608 2.945 1.00 25.54 25 PRO B N 1
ATOM 1480 C CA . PRO B 1 25 ? -42.768 -10.225 2.679 1.00 23.81 25 PRO B CA 1
ATOM 1481 C C . PRO B 1 25 ? -41.672 -9.164 2.526 1.00 23.38 25 PRO B C 1
ATOM 1482 O O . PRO B 1 25 ? -41.952 -7.982 2.410 1.00 22.58 25 PRO B O 1
ATOM 1486 N N . GLY B 1 26 ? -40.426 -9.628 2.569 1.00 22.14 26 GLY B N 1
ATOM 1487 C CA . GLY B 1 26 ? -39.246 -8.852 2.156 1.00 22.28 26 GLY B CA 1
ATOM 1488 C C . GLY B 1 26 ? -38.632 -8.077 3.296 1.00 22.57 26 GLY B C 1
ATOM 1489 O O . GLY B 1 26 ? -37.697 -7.353 3.043 1.00 25.60 26 GLY B O 1
ATOM 1490 N N . GLN B 1 27 ? -39.088 -8.283 4.529 1.00 20.94 27 GLN B N 1
ATOM 1491 C CA . GLN B 1 27 ? -38.504 -7.569 5.696 1.00 22.13 27 GLN B CA 1
ATOM 1492 C C . GLN B 1 27 ? -37.653 -8.562 6.496 1.00 20.01 27 GLN B C 1
ATOM 1493 O O . GLN B 1 27 ? -37.828 -9.773 6.325 1.00 27.61 27 GLN B O 1
ATOM 1499 N N . GLN B 1 28 ? -36.742 -8.093 7.313 1.00 16.63 28 GLN B N 1
ATOM 1500 C CA . GLN B 1 28 ? -35.996 -9.027 8.208 1.00 16.40 28 GLN B CA 1
ATOM 1501 C C . GLN B 1 28 ? -36.650 -9.074 9.577 1.00 15.13 28 GLN B C 1
ATOM 1502 O O . GLN B 1 28 ? -37.272 -8.106 10.042 1.00 15.92 28 GLN B O 1
ATOM 1508 N N . VAL B 1 29 ? -36.683 -10.246 10.129 1.00 13.15 29 VAL B N 1
ATOM 1509 C CA . VAL B 1 29 ? -37.260 -10.540 11.465 1.00 12.27 29 VAL B CA 1
ATOM 1510 C C . VAL B 1 29 ? -36.128 -11.054 12.358 1.00 10.58 29 VAL B C 1
ATOM 1511 O O . VAL B 1 29 ? -35.370 -11.952 11.933 1.00 11.12 29 VAL B O 1
ATOM 1515 N N . LEU B 1 30 ? -35.994 -10.502 13.549 1.00 9.50 30 LEU B N 1
ATOM 1516 C CA . LEU B 1 30 ? -35.003 -11.033 14.505 1.00 8.80 30 LEU B CA 1
ATOM 1517 C C . LEU B 1 30 ? -35.610 -12.252 15.180 1.00 9.44 30 LEU B C 1
ATOM 1518 O O . LEU B 1 30 ? -36.675 -12.137 15.833 1.00 9.98 30 LEU B O 1
ATOM 1523 N N . TRP B 1 31 ? -35.043 -13.428 14.927 1.00 9.16 31 TRP B N 1
ATOM 1524 C CA . TRP B 1 31 ? -35.519 -14.717 15.436 1.00 8.59 31 TRP B CA 1
ATOM 1525 C C . TRP B 1 31 ? -34.561 -15.111 16.524 1.00 8.65 31 TRP B C 1
ATOM 1526 O O . TRP B 1 31 ? -33.376 -15.383 16.208 1.00 9.67 31 TRP B O 1
ATOM 1537 N N . ILE B 1 32 ? -35.036 -15.230 17.736 1.00 8.61 32 ILE B N 1
ATOM 1538 C CA . ILE B 1 32 ? -34.229 -15.598 18.923 1.00 8.82 32 ILE B CA 1
ATOM 1539 C C . ILE B 1 32 ? -34.589 -17.030 19.273 1.00 9.15 32 ILE B C 1
ATOM 1540 O O . ILE B 1 32 ? -35.746 -17.286 19.675 1.00 10.18 32 ILE B O 1
ATOM 1545 N N . GLY B 1 33 ? -33.691 -17.984 19.072 1.00 9.33 33 GLY B N 1
ATOM 1546 C CA . GLY B 1 33 ? -33.942 -19.407 19.344 1.00 8.83 33 GLY B CA 1
ATOM 1547 C C . GLY B 1 33 ? -32.843 -19.949 20.212 1.00 8.98 33 GLY B C 1
ATOM 1548 O O . GLY B 1 33 ? -31.934 -19.251 20.621 1.00 8.94 33 GLY B O 1
ATOM 1549 N N . CYS B 1 34 ? -33.007 -21.203 20.585 1.00 9.21 34 CYS B N 1
ATOM 1550 C CA . CYS B 1 34 ? -32.118 -21.909 21.505 1.00 9.19 34 CYS B CA 1
ATOM 1551 C C . CYS B 1 34 ? -31.090 -22.771 20.778 1.00 8.19 34 CYS B C 1
ATOM 1552 O O . CYS B 1 34 ? -31.364 -23.478 19.833 1.00 8.89 34 CYS B O 1
ATOM 1555 N N . SER B 1 35 ? -29.860 -22.696 21.327 1.00 9.08 35 SER B N 1
ATOM 1556 C CA . SER B 1 35 ? -28.701 -23.476 20.825 1.00 9.52 35 SER B CA 1
ATOM 1557 C C . SER B 1 35 ? -28.954 -24.976 20.750 1.00 9.53 35 SER B C 1
ATOM 1558 O O . SER B 1 35 ? -28.303 -25.583 19.889 1.00 10.13 35 SER B O 1
ATOM 1561 N N . ASP B 1 36 ? -29.783 -25.571 21.609 1.00 10.24 36 ASP B N 1
ATOM 1562 C CA . ASP B 1 36 ? -29.962 -27.049 21.525 1.00 11.30 36 ASP B CA 1
ATOM 1563 C C . ASP B 1 36 ? -31.225 -27.419 20.796 1.00 11.79 36 ASP B C 1
ATOM 1564 O O . ASP B 1 36 ? -31.643 -28.603 20.855 1.00 12.59 36 ASP B O 1
ATOM 1569 N N . SER B 1 37 ? -31.850 -26.517 20.038 1.00 11.41 37 SER B N 1
ATOM 1570 C CA . SER B 1 37 ? -33.089 -26.880 19.326 1.00 11.77 37 SER B CA 1
ATOM 1571 C C . SER B 1 37 ? -32.891 -28.126 18.467 1.00 12.89 37 SER B C 1
ATOM 1572 O O . SER B 1 37 ? -33.736 -29.015 18.488 1.00 14.16 37 SER B O 1
ATOM 1575 N N . GLY B 1 38 ? -31.798 -28.250 17.744 1.00 12.72 38 GLY B N 1
ATOM 1576 C CA . GLY B 1 38 ? -31.326 -29.556 17.253 1.00 12.70 38 GLY B CA 1
ATOM 1577 C C . GLY B 1 38 ? -32.246 -30.170 16.235 1.00 14.68 38 GLY B C 1
ATOM 1578 O O . GLY B 1 38 ? -32.236 -31.435 16.184 1.00 15.43 38 GLY B O 1
ATOM 1579 N N . ALA B 1 39 ? -32.994 -29.406 15.438 1.00 15.17 39 ALA B N 1
ATOM 1580 C CA . ALA B 1 39 ? -33.998 -29.977 14.516 1.00 15.62 39 ALA B CA 1
ATOM 1581 C C . ALA B 1 39 ? -34.282 -28.977 13.390 1.00 14.71 39 ALA B C 1
ATOM 1582 O O . ALA B 1 39 ? -33.310 -28.414 12.801 1.00 17.10 39 ALA B O 1
ATOM 1584 N N . ASP B 1 40 ? -35.547 -28.809 12.997 1.00 15.42 40 ASP B N 1
ATOM 1585 C CA . ASP B 1 40 ? -35.933 -28.033 11.806 1.00 16.26 40 ASP B CA 1
ATOM 1586 C C . ASP B 1 40 ? -36.795 -26.854 12.226 1.00 15.99 40 ASP B C 1
ATOM 1587 O O . ASP B 1 40 ? -37.764 -26.498 11.533 1.00 14.98 40 ASP B O 1
ATOM 1592 N N . GLU B 1 41 ? -36.435 -26.180 13.323 1.00 14.28 41 GLU B N 1
ATOM 1593 C CA . GLU B 1 41 ? -37.251 -25.077 13.873 1.00 13.78 41 GLU B CA 1
ATOM 1594 C C . GLU B 1 41 ? -37.569 -24.036 12.814 1.00 13.81 41 GLU B C 1
ATOM 1595 O O . GLU B 1 41 ? -38.681 -23.538 12.791 1.00 13.80 41 GLU B O 1
ATOM 1601 N N . LEU B 1 42 ? -36.611 -23.639 12.020 1.00 13.18 42 LEU B N 1
ATOM 1602 C CA . LEU B 1 42 ? -36.839 -22.492 11.085 1.00 13.89 42 LEU B CA 1
ATOM 1603 C C . LEU B 1 42 ? -37.831 -22.882 9.981 1.00 15.65 42 LEU B C 1
ATOM 1604 O O . LEU B 1 42 ? -38.439 -21.966 9.407 1.00 14.92 42 LEU B O 1
ATOM 1609 N N . GLU B 1 43 ? -38.022 -24.172 9.739 1.00 16.32 43 GLU B N 1
ATOM 1610 C CA . GLU B 1 43 ? -39.048 -24.569 8.737 1.00 18.15 43 GLU B CA 1
ATOM 1611 C C . GLU B 1 43 ? -40.438 -24.324 9.287 1.00 19.54 43 GLU B C 1
ATOM 1612 O O . GLU B 1 43 ? -41.397 -24.356 8.483 1.00 20.67 43 GLU B O 1
ATOM 1618 N N . SER B 1 44 ? -40.584 -24.031 10.571 1.00 17.44 44 SER B N 1
ATOM 1619 C CA . SER B 1 44 ? -41.884 -23.758 11.203 1.00 19.19 44 SER B CA 1
ATOM 1620 C C . SER B 1 44 ? -42.056 -22.271 11.475 1.00 15.91 44 SER B C 1
ATOM 1621 O O . SER B 1 44 ? -42.998 -21.885 12.123 1.00 19.37 44 SER B O 1
ATOM 1624 N N . SER B 1 45 ? -41.146 -21.445 10.967 1.00 15.67 45 SER B N 1
ATOM 1625 C CA . SER B 1 45 ? -41.112 -19.999 11.271 1.00 15.78 45 SER B CA 1
ATOM 1626 C C . SER B 1 45 ? -42.111 -19.200 10.449 1.00 17.94 45 SER B C 1
ATOM 1627 O O . SER B 1 45 ? -42.340 -18.049 10.831 1.00 18.41 45 SER B O 1
ATOM 1630 N N . GLY B 1 46 ? -42.567 -19.712 9.312 1.00 16.66 46 GLY B N 1
ATOM 1631 C CA . GLY B 1 46 ? -43.364 -18.905 8.377 1.00 17.39 46 GLY B CA 1
ATOM 1632 C C . GLY B 1 46 ? -42.498 -17.900 7.633 1.00 17.61 46 GLY B C 1
ATOM 1633 O O . GLY B 1 46 ? -43.057 -16.961 6.996 1.00 20.87 46 GLY B O 1
ATOM 1634 N N . LEU B 1 47 ? -41.162 -18.033 7.679 1.00 14.96 47 LEU B N 1
ATOM 1635 C CA . LEU B 1 47 ? -40.244 -17.089 7.012 1.00 15.71 47 LEU B CA 1
ATOM 1636 C C . LEU B 1 47 ? -39.339 -17.841 6.056 1.00 16.58 47 LEU B C 1
ATOM 1637 O O . LEU B 1 47 ? -38.801 -18.892 6.413 1.00 15.89 47 LEU B O 1
ATOM 1642 N N . PRO B 1 48 ? -39.016 -17.250 4.893 1.00 14.68 48 PRO B N 1
ATOM 1643 C CA . PRO B 1 48 ? -37.889 -17.740 4.095 1.00 15.27 48 PRO B CA 1
ATOM 1644 C C . PRO B 1 48 ? -36.584 -17.380 4.805 1.00 15.09 48 PRO B C 1
ATOM 1645 O O . PRO B 1 48 ? -36.525 -16.415 5.546 1.00 14.71 48 PRO B O 1
ATOM 1649 N N . ALA B 1 49 ? -35.541 -18.116 4.450 1.00 14.28 49 ALA B N 1
ATOM 1650 C CA . ALA B 1 49 ? -34.222 -18.024 5.118 1.00 14.26 49 ALA B CA 1
ATOM 1651 C C . ALA B 1 49 ? -33.719 -16.605 5.015 1.00 15.65 49 ALA B C 1
ATOM 1652 O O . ALA B 1 49 ? -33.092 -16.059 5.992 1.00 13.48 49 ALA B O 1
ATOM 1654 N N . ASP B 1 50 ? -33.926 -15.939 3.889 1.00 14.72 50 ASP B N 1
ATOM 1655 C CA . ASP B 1 50 ? -33.345 -14.598 3.664 1.00 16.14 50 ASP B CA 1
ATOM 1656 C C . ASP B 1 50 ? -34.067 -13.507 4.458 1.00 16.85 50 ASP B C 1
ATOM 1657 O O . ASP B 1 50 ? -33.518 -12.391 4.472 1.00 19.70 50 ASP B O 1
ATOM 1662 N N . GLU B 1 51 ? -35.173 -13.801 5.125 1.00 13.71 51 GLU B N 1
ATOM 1663 C CA . GLU B 1 51 ? -35.863 -12.817 5.992 1.00 13.71 51 GLU B CA 1
ATOM 1664 C C . GLU B 1 51 ? -35.557 -13.084 7.458 1.00 13.72 51 GLU B C 1
ATOM 1665 O O . GLU B 1 51 ? -36.107 -12.376 8.332 1.00 14.87 51 GLU B O 1
ATOM 1671 N N . ILE B 1 52 ? -34.744 -14.080 7.769 1.00 11.34 52 ILE B N 1
ATOM 1672 C CA . ILE B 1 52 ? -34.416 -14.437 9.183 1.00 11.48 52 ILE B CA 1
ATOM 1673 C C . ILE B 1 52 ? -33.084 -13.833 9.553 1.00 10.89 52 ILE B C 1
ATOM 1674 O O . ILE B 1 52 ? -32.079 -14.107 8.860 1.00 11.22 52 ILE B O 1
ATOM 1679 N N . PHE B 1 53 ? -33.046 -13.014 10.579 1.00 9.06 53 PHE B N 1
ATOM 1680 C CA . PHE B 1 53 ? -31.824 -12.515 11.231 1.00 9.55 53 PHE B CA 1
ATOM 1681 C C . PHE B 1 53 ? -31.798 -13.249 12.562 1.00 9.69 53 PHE B C 1
ATOM 1682 O O . PHE B 1 53 ? -32.624 -12.988 13.420 1.00 9.86 53 PHE B O 1
ATOM 1690 N N . GLU B 1 54 ? -30.936 -14.267 12.650 1.00 9.31 54 GLU B N 1
ATOM 1691 C CA . GLU B 1 54 ? -31.085 -15.301 13.690 1.00 9.14 54 GLU B CA 1
ATOM 1692 C C . GLU B 1 54 ? -30.107 -15.085 14.815 1.00 9.53 54 GLU B C 1
ATOM 1693 O O . GLU B 1 54 ? -28.860 -15.085 14.551 1.00 10.21 54 GLU B O 1
ATOM 1699 N N . TYR B 1 55 ? -30.572 -15.032 16.049 1.00 9.05 55 TYR B N 1
ATOM 1700 C CA . TYR B 1 55 ? -29.699 -15.021 17.246 1.00 9.86 55 TYR B CA 1
ATOM 1701 C C . TYR B 1 55 ? -30.037 -16.248 18.022 1.00 9.45 55 TYR B C 1
ATOM 1702 O O . TYR B 1 55 ? -31.188 -16.475 18.390 1.00 10.17 55 TYR B O 1
ATOM 1711 N N . ARG B 1 56 ? -29.094 -17.169 18.078 1.00 8.69 56 ARG B N 1
ATOM 1712 C CA . ARG B 1 56 ? -29.356 -18.488 18.715 1.00 9.10 56 ARG B CA 1
ATOM 1713 C C . ARG B 1 56 ? -28.406 -18.647 19.890 1.00 9.78 56 ARG B C 1
ATOM 1714 O O . ARG B 1 56 ? -27.199 -18.640 19.698 1.00 9.42 56 ARG B O 1
ATOM 1722 N N . SER B 1 57 ? -29.008 -18.817 21.057 1.00 10.73 57 SER B N 1
ATOM 1723 C CA . SER B 1 57 ? -28.372 -18.607 22.367 1.00 11.50 57 SER B CA 1
ATOM 1724 C C . SER B 1 57 ? -28.776 -19.700 23.333 1.00 9.88 57 SER B C 1
ATOM 1725 O O . SER B 1 57 ? -29.753 -20.377 23.137 1.00 10.03 57 SER B O 1
ATOM 1728 N N . LEU B 1 58 ? -28.120 -19.658 24.489 1.00 10.05 58 LEU B N 1
ATOM 1729 C CA . LEU B 1 58 ? -28.562 -20.548 25.578 1.00 10.14 58 LEU B CA 1
ATOM 1730 C C . LEU B 1 58 ? -30.004 -20.271 25.957 1.00 9.53 58 LEU B C 1
ATOM 1731 O O . LEU B 1 58 ? -30.314 -19.182 26.429 1.00 11.41 58 LEU B O 1
ATOM 1736 N N . GLY B 1 59 ? -30.830 -21.277 25.891 1.00 10.76 59 GLY B N 1
ATOM 1737 C CA . GLY B 1 59 ? -32.231 -21.184 26.393 1.00 10.63 59 GLY B CA 1
ATOM 1738 C C . GLY B 1 59 ? -33.117 -20.192 25.652 1.00 10.90 59 GLY B C 1
ATOM 1739 O O . GLY B 1 59 ? -34.163 -19.815 26.180 1.00 10.45 59 GLY B O 1
ATOM 1740 N N . ASN B 1 60 ? -32.742 -19.731 24.458 1.00 10.20 60 ASN B N 1
ATOM 1741 C CA . ASN B 1 60 ? -33.492 -18.699 23.716 1.00 10.00 60 ASN B CA 1
ATOM 1742 C C . ASN B 1 60 ? -33.746 -17.527 24.664 1.00 10.28 60 ASN B C 1
ATOM 1743 O O . ASN B 1 60 ? -34.846 -16.958 24.658 1.00 11.18 60 ASN B O 1
ATOM 1748 N N . MET B 1 61 ? -32.737 -17.168 25.453 1.00 10.39 61 MET B N 1
ATOM 1749 C CA . MET B 1 61 ? -32.796 -16.029 26.390 1.00 13.21 61 MET B CA 1
ATOM 1750 C C . MET B 1 61 ? -32.030 -14.826 25.883 1.00 13.08 61 MET B C 1
ATOM 1751 O O . MET B 1 61 ? -31.081 -14.977 25.112 1.00 16.12 61 MET B O 1
ATOM 1756 N N . MET B 1 62 ? -32.494 -13.643 26.248 1.00 12.41 62 MET B N 1
ATOM 1757 C CA . MET B 1 62 ? -31.738 -12.374 26.150 1.00 14.40 62 MET B CA 1
ATOM 1758 C C . MET B 1 62 ? -31.440 -11.912 27.563 1.00 15.59 62 MET B C 1
ATOM 1759 O O . MET B 1 62 ? -32.380 -11.641 28.334 1.00 17.13 62 MET B O 1
ATOM 1764 N N . VAL B 1 63 ? -30.193 -11.991 27.956 1.00 15.78 63 VAL B N 1
ATOM 1765 C CA . VAL B 1 63 ? -29.808 -11.614 29.326 1.00 17.02 63 VAL B CA 1
ATOM 1766 C C . VAL B 1 63 ? -29.183 -10.238 29.219 1.00 19.52 63 VAL B C 1
ATOM 1767 O O . VAL B 1 63 ? -29.040 -9.697 28.092 1.00 22.05 63 VAL B O 1
ATOM 1771 N N . ASP B 1 64 ? -28.801 -9.640 30.324 1.00 24.40 64 ASP B N 1
ATOM 1772 C CA . ASP B 1 64 ? -28.492 -8.202 30.164 1.00 24.86 64 ASP B CA 1
ATOM 1773 C C . ASP B 1 64 ? -27.000 -8.071 29.897 1.00 24.79 64 ASP B C 1
ATOM 1774 O O . ASP B 1 64 ? -26.265 -7.801 30.848 1.00 27.34 64 ASP B O 1
ATOM 1779 N N . ASP B 1 65 ? -26.531 -8.518 28.730 1.00 17.50 65 ASP B N 1
ATOM 1780 C CA . ASP B 1 65 ? -25.072 -8.517 28.475 1.00 17.67 65 ASP B CA 1
ATOM 1781 C C . ASP B 1 65 ? -24.777 -7.781 27.183 1.00 17.18 65 ASP B C 1
ATOM 1782 O O . ASP B 1 65 ? -25.686 -7.216 26.561 1.00 17.00 65 ASP B O 1
ATOM 1787 N N . LEU B 1 66 ? -23.504 -7.689 26.789 1.00 17.05 66 LEU B N 1
ATOM 1788 C CA . LEU B 1 66 ? -23.173 -6.880 25.607 1.00 17.06 66 LEU B CA 1
ATOM 1789 C C . LEU B 1 66 ? -23.787 -7.534 24.381 1.00 15.84 66 LEU B C 1
ATOM 1790 O O . LEU B 1 66 ? -24.189 -6.858 23.507 1.00 17.30 66 LEU B O 1
ATOM 1795 N N . SER B 1 67 ? -23.758 -8.863 24.318 1.00 16.45 67 SER B N 1
ATOM 1796 C CA . SER B 1 67 ? -24.278 -9.593 23.125 1.00 16.47 67 SER B CA 1
ATOM 1797 C C . SER B 1 67 ? -25.760 -9.279 22.899 1.00 16.89 67 SER B C 1
ATOM 1798 O O . SER B 1 67 ? -26.166 -8.975 21.783 1.00 16.75 67 SER B O 1
ATOM 1801 N N . CYS B 1 68 ? -26.593 -9.258 23.951 1.00 19.42 68 CYS B N 1
ATOM 1802 C CA . CYS B 1 68 ? -28.051 -8.869 23.840 1.00 20.87 68 CYS B CA 1
ATOM 1803 C C . CYS B 1 68 ? -28.142 -7.479 23.250 1.00 20.60 68 CYS B C 1
ATOM 1804 O O . CYS B 1 68 ? -28.884 -7.246 22.277 1.00 20.95 68 CYS B O 1
ATOM 1807 N N . LYS B 1 69 ? -27.525 -6.540 23.946 1.00 19.41 69 LYS B N 1
ATOM 1808 C CA . LYS B 1 69 ? -27.625 -5.121 23.595 1.00 21.05 69 LYS B CA 1
ATOM 1809 C C . LYS B 1 69 ? -27.189 -4.902 22.159 1.00 19.02 69 LYS B C 1
ATOM 1810 O O . LYS B 1 69 ? -27.841 -4.143 21.429 1.00 20.79 69 LYS B O 1
ATOM 1816 N N . ALA B 1 70 ? -26.048 -5.485 21.796 1.00 15.76 70 ALA B N 1
ATOM 1817 C CA . ALA B 1 70 ? -25.462 -5.215 20.473 1.00 16.48 70 ALA B CA 1
ATOM 1818 C C . ALA B 1 70 ? -26.370 -5.844 19.407 1.00 13.73 70 ALA B C 1
ATOM 1819 O O . ALA B 1 70 ? -26.555 -5.290 18.358 1.00 15.64 70 ALA B O 1
ATOM 1821 N N . THR B 1 71 ? -26.871 -7.051 19.661 1.00 13.35 71 THR B N 1
ATOM 1822 C CA . THR B 1 71 ? -27.693 -7.760 18.647 1.00 14.28 71 THR B CA 1
ATOM 1823 C C . THR B 1 71 ? -29.019 -7.012 18.484 1.00 13.68 71 THR B C 1
ATOM 1824 O O . THR B 1 71 ? -29.437 -6.771 17.399 1.00 13.43 71 THR B O 1
ATOM 1828 N N . LEU B 1 72 ? -29.651 -6.686 19.623 1.00 14.20 72 LEU B N 1
ATOM 1829 C CA . LEU B 1 72 ? -30.931 -5.951 19.544 1.00 16.83 72 LEU B CA 1
ATOM 1830 C C . LEU B 1 72 ? -30.699 -4.583 18.883 1.00 15.68 72 LEU B C 1
ATOM 1831 O O . LEU B 1 72 ? -31.409 -4.176 17.959 1.00 17.22 72 LEU B O 1
ATOM 1836 N N . GLY B 1 73 ? -29.627 -3.892 19.266 1.00 17.10 73 GLY B N 1
ATOM 1837 C CA . GLY B 1 73 ? -29.289 -2.575 18.736 1.00 17.77 73 GLY B CA 1
ATOM 1838 C C . GLY B 1 73 ? -29.026 -2.608 17.253 1.00 17.60 73 GLY B C 1
ATOM 1839 O O . GLY B 1 73 ? -29.550 -1.748 16.508 1.00 19.25 73 GLY B O 1
ATOM 1840 N N . TYR B 1 74 ? -28.225 -3.570 16.774 1.00 15.66 74 TYR B N 1
ATOM 1841 C CA . TYR B 1 74 ? -27.958 -3.702 15.328 1.00 15.71 74 TYR B CA 1
ATOM 1842 C C . TYR B 1 74 ? -29.273 -3.986 14.580 1.00 15.22 74 TYR B C 1
ATOM 1843 O O . TYR B 1 74 ? -29.535 -3.429 13.516 1.00 16.33 74 TYR B O 1
ATOM 1852 N N . ALA B 1 75 ? -30.086 -4.925 15.078 1.00 14.07 75 ALA B N 1
ATOM 1853 C CA . ALA B 1 75 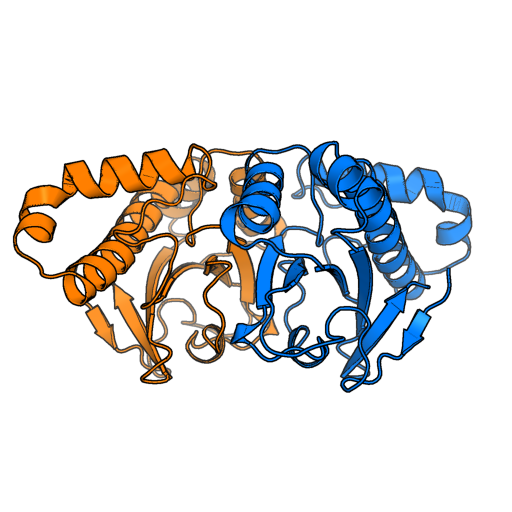? -31.385 -5.284 14.461 1.00 13.43 75 ALA B CA 1
ATOM 1854 C C . ALA B 1 75 ? -32.295 -4.042 14.290 1.00 14.42 75 ALA B C 1
ATOM 1855 O O . ALA B 1 75 ? -32.805 -3.836 13.216 1.00 15.15 75 ALA B O 1
ATOM 1857 N N . LEU B 1 76 ? -32.424 -3.267 15.343 1.00 16.33 76 LEU B N 1
ATOM 1858 C CA . LEU B 1 76 ? -33.351 -2.090 15.308 1.00 17.96 76 LEU B CA 1
ATOM 1859 C C . LEU B 1 76 ? -32.720 -0.950 14.494 1.00 21.09 76 LEU B C 1
ATOM 1860 O O . LEU B 1 76 ? -33.431 -0.405 13.627 1.00 24.32 76 LEU B O 1
ATOM 1865 N N . ASP B 1 77 ? -31.433 -0.627 14.681 1.00 23.90 77 ASP B N 1
ATOM 1866 C CA . ASP B 1 77 ? -30.796 0.614 14.133 1.00 25.67 77 ASP B CA 1
ATOM 1867 C C . ASP B 1 77 ? -30.373 0.393 12.686 1.00 29.21 77 ASP B C 1
ATOM 1868 O O . ASP B 1 77 ? -30.712 1.227 11.826 1.00 33.53 77 ASP B O 1
ATOM 1873 N N . SER B 1 78 ? -29.600 -0.656 12.416 1.00 23.82 78 SER B N 1
ATOM 1874 C CA . SER B 1 78 ? -29.038 -0.950 11.078 1.00 25.55 78 SER B CA 1
ATOM 1875 C C . SER B 1 78 ? -30.060 -1.644 10.192 1.00 23.59 78 SER B C 1
ATOM 1876 O O . SER B 1 78 ? -30.214 -1.247 9.007 1.00 28.74 78 SER B O 1
ATOM 1879 N N . LEU B 1 79 ? -30.786 -2.635 10.702 1.00 18.32 79 LEU B N 1
ATOM 1880 C CA . LEU B 1 79 ? -31.645 -3.434 9.827 1.00 17.40 79 LEU B CA 1
ATOM 1881 C C . LEU B 1 79 ? -33.090 -2.873 9.842 1.00 15.80 79 LEU B C 1
ATOM 1882 O O . LEU B 1 79 ? -33.866 -3.355 9.068 1.00 19.54 79 LEU B O 1
ATOM 1887 N N . LYS B 1 80 ? -33.374 -2.013 10.781 1.00 17.58 80 LYS B N 1
ATOM 1888 C CA . LYS B 1 80 ? -34.713 -1.359 10.857 1.00 18.64 80 LYS B CA 1
ATOM 1889 C C . LYS B 1 80 ? -35.769 -2.456 11.063 1.00 18.29 80 LYS B C 1
ATOM 1890 O O . LYS B 1 80 ? -36.861 -2.437 10.448 1.00 17.77 80 LYS B O 1
ATOM 1896 N N . ILE B 1 81 ? -35.447 -3.483 11.857 1.00 15.23 81 ILE B N 1
ATOM 1897 C CA . ILE B 1 81 ? -36.352 -4.633 12.096 1.00 13.87 81 ILE B CA 1
ATOM 1898 C C . ILE B 1 81 ? -37.536 -4.197 12.951 1.00 14.06 81 ILE B C 1
ATOM 1899 O O . ILE B 1 81 ? -37.288 -3.617 14.043 1.00 16.94 81 ILE B O 1
ATOM 1904 N N . ARG B 1 82 ? -38.710 -4.635 12.526 1.00 12.35 82 ARG B N 1
ATOM 1905 C CA . ARG B 1 82 ? -39.993 -4.245 13.156 1.00 13.01 82 ARG B CA 1
ATOM 1906 C C . ARG B 1 82 ? -40.659 -5.425 13.842 1.00 12.37 82 ARG B C 1
ATOM 1907 O O . ARG B 1 82 ? -41.707 -5.239 14.476 1.00 12.33 82 ARG B O 1
ATOM 1915 N N . ASN B 1 83 ? -40.111 -6.642 13.753 1.00 10.55 83 ASN B N 1
ATOM 1916 C CA . ASN B 1 83 ? -40.677 -7.816 14.410 1.00 10.49 83 ASN B CA 1
ATOM 1917 C C . ASN B 1 83 ? -39.553 -8.632 15.036 1.00 9.68 83 ASN B C 1
ATOM 1918 O O . ASN B 1 83 ? -38.539 -8.890 14.347 1.00 10.45 83 ASN B O 1
ATOM 1923 N N . ILE B 1 84 ? -39.785 -9.110 16.236 1.00 9.05 84 ILE B N 1
ATOM 1924 C CA . ILE B 1 84 ? -38.870 -10.038 16.948 1.00 9.22 84 ILE B CA 1
ATOM 1925 C C . ILE B 1 84 ? -39.689 -11.221 17.342 1.00 9.69 84 ILE B C 1
ATOM 1926 O O . ILE B 1 84 ? -40.802 -11.021 17.857 1.00 10.25 84 ILE B O 1
ATOM 1931 N N . VAL B 1 85 ? -39.190 -12.445 17.147 1.00 9.35 85 VAL B N 1
ATOM 1932 C CA . VAL B 1 85 ? -39.854 -13.654 17.623 1.00 9.80 85 VAL B CA 1
ATOM 1933 C C . VAL B 1 85 ? -38.905 -14.316 18.615 1.00 9.26 85 VAL B C 1
ATOM 1934 O O . VAL B 1 85 ? -37.725 -14.539 18.256 1.00 10.92 85 VAL B O 1
ATOM 1938 N N . ILE B 1 86 ? -39.345 -14.651 19.784 1.00 9.08 86 ILE B N 1
ATOM 1939 C CA . ILE B 1 86 ? -38.632 -15.546 20.710 1.00 9.27 86 ILE B CA 1
ATOM 1940 C C . ILE B 1 86 ? -39.276 -16.898 20.589 1.00 9.00 86 ILE B C 1
ATOM 1941 O O . ILE B 1 86 ? -40.490 -17.062 20.848 1.00 9.97 86 ILE B O 1
ATOM 1946 N N . CYS B 1 87 ? -38.467 -17.847 20.128 1.00 9.16 87 CYS B N 1
ATOM 1947 C CA . CYS B 1 87 ? -38.951 -19.215 19.874 1.00 9.46 87 CYS B CA 1
ATOM 1948 C C . CYS B 1 87 ? -38.316 -20.176 20.871 1.00 10.19 87 CYS B C 1
ATOM 1949 O O . CYS B 1 87 ? -37.076 -20.380 20.791 1.00 10.28 87 CYS B O 1
ATOM 1952 N N . GLY B 1 88 ? -39.133 -20.763 21.724 1.00 10.12 88 GLY B N 1
ATOM 1953 C CA . GLY B 1 88 ? -38.687 -21.898 22.531 1.00 10.84 88 GLY B CA 1
ATOM 1954 C C . GLY B 1 88 ? -38.933 -23.187 21.797 1.00 10.68 88 GLY B C 1
ATOM 1955 O O . GLY B 1 88 ? -39.492 -23.227 20.695 1.00 11.79 88 GLY B O 1
ATOM 1956 N N . HIS B 1 89 ? -38.528 -24.299 22.410 1.00 10.35 89 HIS B N 1
ATOM 1957 C CA . HIS B 1 89 ? -38.766 -25.604 21.767 1.00 12.34 89 HIS B CA 1
ATOM 1958 C C . HIS B 1 89 ? -38.919 -26.711 22.790 1.00 12.68 89 HIS B C 1
ATOM 1959 O O . HIS B 1 89 ? -38.170 -26.783 23.742 1.00 12.62 89 HIS B O 1
ATOM 1966 N N . TYR B 1 90 ? -39.897 -27.569 22.565 1.00 13.79 90 TYR B N 1
ATOM 1967 C CA . TYR B 1 90 ? -40.117 -28.701 23.482 1.00 14.43 90 TYR B CA 1
ATOM 1968 C C . TYR B 1 90 ? -38.927 -29.642 23.384 1.00 14.09 90 TYR B C 1
ATOM 1969 O O . TYR B 1 90 ? -38.360 -29.848 22.321 1.00 15.29 90 TYR B O 1
ATOM 1978 N N . GLY B 1 91 ? -38.578 -30.185 24.544 1.00 14.81 91 GLY B N 1
ATOM 1979 C CA . GLY B 1 91 ? -37.436 -31.084 24.670 1.00 15.27 91 GLY B CA 1
ATOM 1980 C C . GLY B 1 91 ? -36.142 -30.347 24.966 1.00 16.20 91 GLY B C 1
ATOM 1981 O O . GLY B 1 91 ? -35.122 -30.998 25.140 1.00 17.18 91 GLY B O 1
ATOM 1982 N N . CYS B 1 92 ? -36.186 -29.015 25.113 1.00 14.44 92 CYS B N 1
ATOM 1983 C CA . CYS B 1 92 ? -35.049 -28.166 25.547 1.00 13.40 92 CYS B CA 1
ATOM 1984 C C . CYS B 1 92 ? -34.395 -28.765 26.792 1.00 13.48 92 CYS B C 1
ATOM 1985 O O . CYS B 1 92 ? -35.101 -29.077 27.748 1.00 14.98 92 CYS B O 1
ATOM 1988 N N . HIS B 1 93 ? -33.083 -28.819 26.811 1.00 13.61 93 HIS B N 1
ATOM 1989 C CA . HIS B 1 93 ? -32.375 -29.345 28.015 1.00 16.22 93 HIS B CA 1
ATOM 1990 C C . HIS B 1 93 ? -32.148 -28.198 28.967 1.00 18.04 93 HIS B C 1
ATOM 1991 O O . HIS B 1 93 ? -32.064 -28.425 30.170 1.00 22.94 93 HIS B O 1
ATOM 1998 N N . ILE B 1 94 ? -32.108 -26.948 28.476 1.00 14.40 94 ILE B N 1
ATOM 1999 C CA . ILE B 1 94 ? -31.777 -25.774 29.302 1.00 14.39 94 ILE B CA 1
ATOM 2000 C C . ILE B 1 94 ? -33.031 -25.289 30.041 1.00 15.32 94 ILE B C 1
ATOM 2001 O O . ILE B 1 94 ? -33.011 -25.132 31.299 1.00 15.47 94 ILE B O 1
ATOM 2006 N N . ALA B 1 95 ? -34.130 -25.037 29.341 1.00 14.64 95 ALA B N 1
ATOM 2007 C CA . ALA B 1 95 ? -35.403 -24.671 29.988 1.00 15.09 95 ALA B CA 1
ATOM 2008 C C . ALA B 1 95 ? -36.100 -25.966 30.387 1.00 17.06 95 ALA B C 1
ATOM 2009 O O . ALA B 1 95 ? -37.063 -26.380 29.717 1.00 16.86 95 ALA B O 1
ATOM 2011 N N . SER B 1 96 ? -35.566 -26.647 31.424 1.00 17.39 96 SER B N 1
ATOM 2012 C CA . SER B 1 96 ? -36.118 -27.932 31.891 1.00 17.56 96 SER B CA 1
ATOM 2013 C C . SER B 1 96 ? -35.920 -28.000 33.394 1.00 17.70 96 SER B C 1
ATOM 2014 O O . SER B 1 96 ? -35.327 -27.105 33.967 1.00 18.08 96 SER B O 1
ATOM 2017 N N . GLY B 1 97 ? -36.428 -29.077 33.981 1.00 18.37 97 GLY B N 1
ATOM 2018 C CA . GLY B 1 97 ? -36.199 -29.336 35.419 1.00 18.86 97 GLY B CA 1
ATOM 2019 C C . GLY B 1 97 ? -34.795 -29.838 35.727 1.00 19.73 97 GLY B C 1
ATOM 2020 O O . GLY B 1 97 ? -34.502 -30.035 36.933 1.00 23.67 97 GLY B O 1
ATOM 2021 N N . GLU B 1 98 ? -34.033 -30.249 34.734 1.00 18.46 98 GLU B N 1
ATOM 2022 C CA . GLU B 1 98 ? -32.653 -30.747 34.929 1.00 20.59 98 GLU B CA 1
ATOM 2023 C C . GLU B 1 98 ? -31.774 -29.514 35.119 1.00 19.63 98 GLU B C 1
ATOM 2024 O O . GLU B 1 98 ? -31.609 -28.746 34.145 1.00 20.06 98 GLU B O 1
ATOM 2030 N N . VAL B 1 99 ? -31.225 -29.293 36.304 1.00 18.08 99 VAL B N 1
ATOM 2031 C CA . VAL B 1 99 ? -30.308 -28.181 36.603 1.00 17.18 99 VAL B CA 1
ATOM 2032 C C . VAL B 1 99 ? -28.899 -28.697 36.381 1.00 17.43 99 VAL B C 1
ATOM 2033 O O . VAL B 1 99 ? -28.408 -29.558 37.160 1.00 18.03 99 VAL B O 1
ATOM 2037 N N . ASN B 1 100 ? -28.283 -28.272 35.297 1.00 18.30 100 ASN B N 1
ATOM 2038 C CA . ASN B 1 100 ? -26.946 -28.735 34.895 1.00 19.15 100 ASN B CA 1
ATOM 2039 C C . ASN B 1 100 ? -25.910 -27.826 35.557 1.00 17.68 100 ASN B C 1
ATOM 2040 O O . ASN B 1 100 ? -25.951 -26.611 35.435 1.00 19.65 100 ASN B O 1
ATOM 2045 N N . ALA B 1 101 ? -24.935 -28.433 36.197 1.00 16.31 101 ALA B N 1
ATOM 2046 C CA . ALA B 1 101 ? -23.884 -27.710 36.930 1.00 17.82 101 ALA B CA 1
ATOM 2047 C C . ALA B 1 101 ? -23.103 -26.779 35.997 1.00 19.06 101 ALA B C 1
ATOM 2048 O O . ALA B 1 101 ? -22.635 -25.780 36.474 1.00 19.98 101 ALA B O 1
ATOM 2050 N N . GLY B 1 102 ? -22.919 -27.119 34.719 1.00 20.15 102 GLY B N 1
ATOM 2051 C CA . GLY B 1 102 ? -22.134 -26.256 33.809 1.00 19.34 102 GLY B CA 1
ATOM 2052 C C . GLY B 1 102 ? -22.881 -25.054 33.184 1.00 18.67 102 GLY B C 1
ATOM 2053 O O . GLY B 1 102 ? -22.200 -24.334 32.407 1.00 18.67 102 GLY B O 1
ATOM 2054 N N . LEU B 1 103 ? -24.149 -24.790 33.535 1.00 17.33 103 LEU B N 1
ATOM 2055 C CA . LEU B 1 103 ? -24.875 -23.600 33.022 1.00 16.49 103 LEU B CA 1
ATOM 2056 C C . LEU B 1 103 ? -24.571 -22.426 33.969 1.00 15.62 103 LEU B C 1
ATOM 2057 O O . LEU B 1 103 ? -24.973 -22.494 35.173 1.00 19.19 103 LEU B O 1
ATOM 2062 N N . GLN B 1 104 ? -23.897 -21.387 33.511 1.00 17.07 104 GLN B N 1
ATOM 2063 C CA . GLN B 1 104 ? -23.507 -20.217 34.332 1.00 18.40 104 GLN B CA 1
ATOM 2064 C C . GLN B 1 104 ? -24.677 -19.243 34.561 1.00 17.54 104 GLN B C 1
ATOM 2065 O O . GLN B 1 104 ? -25.748 -19.340 33.954 1.00 18.09 104 GLN B O 1
ATOM 2071 N N . LYS B 1 105 ? -24.460 -18.288 35.469 1.00 19.08 105 LYS B N 1
ATOM 2072 C CA . LYS B 1 105 ? -25.301 -17.085 35.646 1.00 18.96 105 LYS B CA 1
ATOM 2073 C C . LYS B 1 105 ? -24.994 -16.121 34.529 1.00 19.58 105 LYS B C 1
ATOM 2074 O O . LYS B 1 105 ? -23.854 -16.096 34.015 1.00 20.73 105 LYS B O 1
ATOM 2080 N N . PRO B 1 106 ? -25.967 -15.279 34.127 1.00 18.66 106 PRO B N 1
ATOM 2081 C CA . PRO B 1 106 ? -27.322 -15.232 34.685 1.00 18.17 106 PRO B CA 1
ATOM 2082 C C . PRO B 1 106 ? -28.387 -16.202 34.151 1.00 16.71 106 PRO B C 1
ATOM 2083 O O . PRO B 1 106 ? -29.470 -16.312 34.710 1.00 16.81 106 PRO B O 1
ATOM 2087 N N . TRP B 1 107 ? -28.035 -17.062 33.208 1.00 15.46 107 TRP B N 1
ATOM 2088 C CA . TRP B 1 107 ? -28.997 -18.031 32.644 1.00 15.13 107 TRP B CA 1
ATOM 2089 C C . TRP B 1 107 ? -29.577 -18.909 33.746 1.00 15.04 107 TRP B C 1
ATOM 2090 O O . TRP B 1 107 ? -30.777 -19.109 33.798 1.00 15.57 107 TRP B O 1
ATOM 2101 N N . SER B 1 108 ? -28.715 -19.472 34.601 1.00 16.50 108 SER B N 1
ATOM 2102 C CA . SER B 1 108 ? -29.182 -20.323 35.718 1.00 18.63 108 SER B CA 1
ATOM 2103 C C . SER B 1 108 ? -30.093 -19.54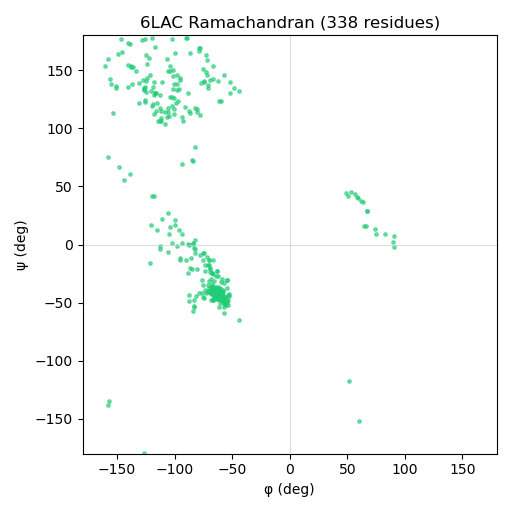0 36.685 1.00 17.41 108 SER B C 1
ATOM 2104 O O . SER B 1 108 ? -31.071 -20.122 37.117 1.00 18.36 108 SER B O 1
ATOM 2107 N N . SER B 1 109 ? -29.796 -18.260 36.934 1.00 19.64 109 SER B N 1
ATOM 2108 C CA . SER B 1 109 ? -30.599 -17.350 37.790 1.00 20.86 109 SER B CA 1
ATOM 2109 C C . SER B 1 109 ? -31.965 -17.148 37.167 1.00 20.35 109 SER B C 1
ATOM 2110 O O . SER B 1 109 ? -32.986 -17.210 37.893 1.00 20.78 109 SER B O 1
ATOM 2113 N N . VAL B 1 110 ? -32.021 -16.936 35.852 1.00 18.68 110 VAL B N 1
ATOM 2114 C CA . VAL B 1 110 ? -33.329 -16.680 35.192 1.00 19.48 110 VAL B CA 1
ATOM 2115 C C . VAL B 1 110 ? -34.216 -17.901 35.429 1.00 17.30 110 VAL B C 1
ATOM 2116 O O . VAL B 1 110 ? -35.417 -17.804 35.715 1.00 18.21 110 VAL B O 1
ATOM 2120 N N . LEU B 1 111 ? -33.666 -19.091 35.239 1.00 18.13 111 LEU B N 1
ATOM 2121 C CA . LEU B 1 111 ? -34.430 -20.344 35.375 1.00 18.40 111 LEU B CA 1
ATOM 2122 C C . LEU B 1 111 ? -34.815 -20.555 36.862 1.00 17.94 111 LEU B C 1
ATOM 2123 O O . LEU B 1 111 ? -35.938 -20.914 37.097 1.00 19.09 111 LEU B O 1
ATOM 2128 N N . ASP B 1 112 ? -33.916 -20.266 37.772 1.00 19.89 112 ASP B N 1
ATOM 2129 C CA . ASP B 1 112 ? -34.219 -20.367 39.239 1.00 22.55 112 ASP B CA 1
ATOM 2130 C C . ASP B 1 112 ? -35.441 -19.515 39.575 1.00 21.90 112 ASP B C 1
ATOM 2131 O O . ASP B 1 112 ? -36.360 -19.995 40.238 1.00 22.50 112 ASP B O 1
ATOM 2136 N N . THR B 1 113 ? -35.472 -18.297 39.058 1.00 21.22 113 THR B N 1
ATOM 2137 C CA . THR B 1 113 ? -36.548 -17.330 39.328 1.00 21.73 113 THR B CA 1
ATOM 2138 C C . THR B 1 113 ? -37.831 -17.840 38.677 1.00 21.77 113 THR B C 1
ATOM 2139 O O . THR B 1 113 ? -38.890 -17.762 39.296 1.00 24.92 113 THR B O 1
ATOM 2143 N N . LEU B 1 114 ? -37.768 -18.364 37.459 1.00 20.21 114 LEU B N 1
ATOM 2144 C CA . LEU B 1 114 ? -38.949 -18.946 36.779 1.00 21.81 114 LEU B CA 1
ATOM 2145 C C . LEU B 1 114 ? -39.579 -20.001 37.691 1.00 24.06 114 LEU B C 1
ATOM 2146 O O . LEU B 1 114 ? -40.803 -20.004 37.853 1.00 24.40 114 LEU B O 1
ATOM 2151 N N . ARG B 1 115 ? -38.759 -20.940 38.162 1.00 23.52 115 ARG B N 1
ATOM 2152 C CA . ARG B 1 115 ? -39.238 -22.088 38.977 1.00 26.13 115 ARG B CA 1
ATOM 2153 C C . ARG B 1 115 ? -39.907 -21.555 40.249 1.00 26.62 115 ARG B C 1
ATOM 2154 O O . ARG B 1 115 ? -40.963 -22.079 40.630 1.00 29.68 115 ARG B O 1
ATOM 2162 N N . SER B 1 116 ? -39.315 -20.566 40.913 1.00 27.28 116 SER B N 1
ATOM 2163 C CA . SER B 1 116 ? -39.873 -20.080 42.201 1.00 31.99 116 SER B CA 1
ATOM 2164 C C . SER B 1 116 ? -41.107 -19.215 41.919 1.00 34.73 116 SER B C 1
ATOM 2165 O O . SER B 1 116 ? -42.117 -19.387 42.622 1.00 36.19 116 SER B O 1
ATOM 2168 N N . THR B 1 117 ? -41.076 -18.348 40.908 1.00 31.62 117 THR B N 1
ATOM 2169 C CA . THR B 1 117 ? -42.225 -17.484 40.543 1.00 34.26 117 THR B CA 1
ATOM 2170 C C . THR B 1 117 ? -43.443 -18.340 40.159 1.00 35.80 117 THR B C 1
ATOM 2171 O O . THR B 1 117 ? -44.562 -17.949 40.522 1.00 33.76 117 THR B O 1
ATOM 2175 N N . HIS B 1 118 ? -43.273 -19.471 39.465 1.00 30.47 118 HIS B N 1
ATOM 2176 C CA . HIS B 1 118 ? -44.405 -20.227 38.856 1.00 32.46 118 HIS B CA 1
ATOM 2177 C C . HIS B 1 118 ? -44.599 -21.558 39.582 1.00 33.50 118 HIS B C 1
ATOM 2178 O O . HIS B 1 118 ? -45.213 -22.467 38.987 1.00 32.62 118 HIS B O 1
ATOM 2185 N N . ARG B 1 119 ? -44.130 -21.671 40.829 1.00 36.08 119 ARG B N 1
ATOM 2186 C CA . ARG B 1 119 ? -44.109 -22.986 41.525 1.00 42.97 119 ARG B CA 1
ATOM 2187 C C . ARG B 1 119 ? -45.535 -23.534 41.703 1.00 44.63 119 ARG B C 1
ATOM 2188 O O . ARG B 1 119 ? -45.650 -24.765 41.717 1.00 45.69 119 ARG B O 1
ATOM 2196 N N . ARG B 1 120 ? -46.572 -22.688 41.782 1.00 47.45 120 ARG B N 1
ATOM 2197 C CA . ARG B 1 120 ? -47.989 -23.142 41.936 1.00 53.24 120 ARG B CA 1
ATOM 2198 C C . ARG B 1 120 ? -48.377 -23.993 40.723 1.00 52.33 120 ARG B C 1
ATOM 2199 O O . ARG B 1 120 ? -48.802 -25.149 40.919 1.00 55.35 120 ARG B O 1
ATOM 2207 N N . THR B 1 121 ? -48.194 -23.451 39.519 1.00 48.96 121 THR B N 1
ATOM 2208 C CA . THR B 1 121 ? -48.386 -24.160 38.231 1.00 49.33 121 THR B CA 1
ATOM 2209 C C . THR B 1 121 ? -47.484 -25.401 38.210 1.00 45.82 121 THR B C 1
ATOM 2210 O O . THR B 1 121 ? -47.993 -26.503 37.974 1.00 44.07 121 THR B O 1
ATOM 2214 N N . LEU B 1 122 ? -46.195 -25.237 38.510 1.00 40.88 122 LEU B N 1
ATOM 2215 C CA . LEU B 1 122 ? -45.176 -26.284 38.243 1.00 38.72 122 LEU B CA 1
ATOM 2216 C C . LEU B 1 122 ? -45.256 -27.411 39.276 1.00 37.17 122 LEU B C 1
ATOM 2217 O O . LEU B 1 122 ? -44.942 -28.550 38.904 1.00 34.19 122 LEU B O 1
ATOM 2222 N N . ASP B 1 123 ? -45.660 -27.121 40.515 1.00 42.42 123 ASP B N 1
ATOM 2223 C CA . ASP B 1 123 ? -45.667 -28.128 41.612 1.00 42.54 123 ASP B CA 1
ATOM 2224 C C . ASP B 1 123 ? -46.742 -29.180 41.342 1.00 38.60 123 ASP B C 1
ATOM 2225 O O . ASP B 1 123 ? -46.590 -30.285 41.873 1.00 33.87 123 ASP B O 1
ATOM 2230 N N . SER B 1 124 ? -47.743 -28.867 40.519 1.00 37.73 124 SER B N 1
ATOM 2231 C CA . SER B 1 124 ? -48.874 -29.776 40.195 1.00 39.25 124 SER B CA 1
ATOM 2232 C C . SER B 1 124 ? -48.568 -30.650 38.976 1.00 34.73 124 SER B C 1
ATOM 2233 O O . SER B 1 124 ? -49.331 -31.591 38.730 1.00 37.11 124 SER B O 1
ATOM 2236 N N . LEU B 1 125 ? -47.522 -30.348 38.206 1.00 30.61 125 LEU B N 1
ATOM 2237 C CA . LEU B 1 125 ? -47.267 -31.037 36.919 1.00 29.66 125 LEU B CA 1
ATOM 2238 C C . LEU B 1 125 ? -46.224 -32.146 37.128 1.00 26.81 125 LEU B C 1
ATOM 2239 O O . LEU B 1 125 ? -45.284 -31.919 37.880 1.00 27.74 125 LEU B O 1
ATOM 2244 N N . THR B 1 126 ? -46.349 -33.255 36.398 1.00 29.16 126 THR B N 1
ATOM 2245 C CA . THR B 1 126 ? -45.327 -34.332 36.337 1.00 32.42 126 THR B CA 1
ATOM 2246 C C . THR B 1 126 ? -44.205 -33.868 35.393 1.00 38.09 126 THR B C 1
ATOM 2247 O O . THR B 1 126 ? -44.418 -32.876 34.698 1.00 34.72 126 THR B O 1
ATOM 2251 N N . GLY B 1 127 ? -43.073 -34.572 35.362 1.00 36.70 127 GLY B N 1
ATOM 2252 C CA . GLY B 1 127 ? -41.825 -34.180 34.667 1.00 33.52 127 GLY B CA 1
ATOM 2253 C C . GLY B 1 127 ? -42.037 -33.630 33.265 1.00 31.99 127 GLY B C 1
ATOM 2254 O O . GLY B 1 127 ? -41.646 -32.471 33.052 1.00 30.40 127 GLY B O 1
ATOM 2255 N N . THR B 1 128 ? -42.529 -34.426 32.309 1.00 31.08 128 THR B N 1
ATOM 2256 C CA . THR B 1 128 ? -42.491 -34.035 30.868 1.00 34.57 128 THR B CA 1
ATOM 2257 C C . THR B 1 128 ? -43.488 -32.884 30.658 1.00 32.13 128 THR B C 1
ATOM 2258 O O . THR B 1 128 ? -43.167 -31.961 29.865 1.00 25.47 128 THR B O 1
ATOM 2262 N N . GLU B 1 129 ? -44.581 -32.838 31.423 1.00 29.48 129 GLU B N 1
ATOM 2263 C CA . GLU B 1 129 ? -45.534 -31.702 31.356 1.00 29.27 129 GLU B CA 1
ATOM 2264 C C . GLU B 1 129 ? -44.903 -30.487 32.029 1.00 25.50 129 GLU B C 1
ATOM 2265 O O . GLU B 1 129 ? -45.115 -29.393 31.518 1.00 22.79 129 GLU B O 1
ATOM 2271 N N . ARG B 1 130 ? -44.173 -30.623 33.131 1.00 20.32 130 ARG B N 1
ATOM 2272 C CA . ARG B 1 130 ? -43.558 -29.490 33.854 1.00 21.43 130 ARG B CA 1
ATOM 2273 C C . ARG B 1 130 ? -42.534 -28.901 32.871 1.00 20.93 130 ARG B C 1
ATOM 2274 O O . ARG B 1 130 ? -42.464 -27.705 32.803 1.00 20.84 130 ARG B O 1
ATOM 2282 N N . ASP B 1 131 ? -41.737 -29.732 32.206 1.00 19.81 131 ASP B N 1
ATOM 2283 C CA . ASP B 1 131 ? -40.691 -29.235 31.273 1.00 17.41 131 ASP B CA 1
ATOM 2284 C C . ASP B 1 131 ? -41.369 -28.475 30.128 1.00 17.45 131 ASP B C 1
ATOM 2285 O O . ASP B 1 131 ? -40.834 -27.386 29.807 1.00 16.53 131 ASP B O 1
ATOM 2290 N N . ARG B 1 132 ? -42.435 -28.975 29.507 1.00 18.13 132 ARG B N 1
ATOM 2291 C CA . ARG B 1 132 ? -43.142 -28.242 28.421 1.00 17.85 132 ARG B CA 1
ATOM 2292 C C . ARG B 1 132 ? -43.603 -26.901 28.980 1.00 18.40 132 ARG B C 1
ATOM 2293 O O . ARG B 1 132 ? -43.479 -25.855 28.278 1.00 18.37 132 ARG B O 1
ATOM 2301 N N . ALA B 1 133 ? -44.151 -26.855 30.190 1.00 18.05 133 ALA B N 1
ATOM 2302 C CA . ALA B 1 133 ? -44.610 -25.620 30.823 1.00 16.49 133 ALA B CA 1
ATOM 2303 C C . ALA B 1 133 ? -43.419 -24.678 30.985 1.00 16.30 133 ALA B C 1
ATOM 2304 O O . ALA B 1 133 ? -43.602 -23.469 30.783 1.00 15.99 133 ALA B O 1
ATOM 2306 N N . LEU B 1 134 ? -42.266 -25.158 31.458 1.00 15.81 134 LEU B N 1
ATOM 2307 C CA . LEU B 1 134 ? -41.112 -24.259 31.704 1.00 16.21 134 LEU B CA 1
ATOM 2308 C C . LEU B 1 134 ? -40.649 -23.664 30.366 1.00 13.28 134 LEU B C 1
ATOM 2309 O O . LEU B 1 134 ? -40.319 -22.506 30.327 1.00 14.15 134 LEU B O 1
ATOM 2314 N N . VAL B 1 135 ? -40.702 -24.453 29.308 1.00 12.83 135 VAL B N 1
ATOM 2315 C CA . VAL B 1 135 ? -40.326 -23.926 27.953 1.00 12.60 135 VAL B CA 1
ATOM 2316 C C . VAL B 1 135 ? -41.246 -22.759 27.637 1.00 12.72 135 VAL B C 1
ATOM 2317 O O . VAL B 1 135 ? -40.776 -21.694 27.195 1.00 12.76 135 VAL B O 1
ATOM 2321 N N . GLU B 1 136 ? -42.554 -22.928 27.822 1.00 13.76 136 GLU B N 1
ATOM 2322 C CA . GLU B 1 136 ? -43.568 -21.891 27.473 1.00 13.63 136 GLU B CA 1
ATOM 2323 C C . GLU B 1 136 ? -43.376 -20.695 28.379 1.00 13.23 136 GLU B C 1
ATOM 2324 O O . GLU B 1 136 ? -43.382 -19.551 27.897 1.00 13.72 136 GLU B O 1
ATOM 2330 N N . LEU B 1 137 ? -43.225 -20.910 29.687 1.00 14.02 137 LEU B N 1
ATOM 2331 C CA . LEU B 1 137 ? -43.083 -19.801 30.628 1.00 14.13 137 LEU B CA 1
ATOM 2332 C C . LEU B 1 137 ? -41.816 -19.007 30.348 1.00 14.01 137 LEU B C 1
ATOM 2333 O O . LEU B 1 137 ? -41.796 -17.817 30.523 1.00 14.03 137 LEU B O 1
ATOM 2338 N N . ASN B 1 138 ? -40.730 -19.704 30.000 1.00 13.50 138 ASN B N 1
ATOM 2339 C CA . ASN B 1 138 ? -39.471 -19.005 29.644 1.00 12.43 138 ASN B CA 1
ATOM 2340 C C . ASN B 1 138 ? -39.734 -18.100 28.428 1.00 10.17 138 ASN B C 1
ATOM 2341 O O . ASN B 1 138 ? -39.286 -16.982 28.443 1.00 12.05 138 ASN B O 1
ATOM 2346 N N . VAL B 1 139 ? -40.404 -18.616 27.425 1.00 10.64 139 VAL B N 1
ATOM 2347 C CA . VAL B 1 139 ? -40.732 -17.739 26.257 1.00 11.36 139 VAL B CA 1
ATOM 2348 C C . VAL B 1 139 ? -41.493 -16.498 26.722 1.00 11.92 139 VAL B C 1
ATOM 2349 O O . VAL B 1 139 ? -41.140 -15.368 26.370 1.00 12.10 139 VAL B O 1
ATOM 2353 N N . LEU B 1 140 ? -42.554 -16.718 27.484 1.00 12.99 140 LEU B N 1
ATOM 2354 C CA . LEU B 1 140 ? -43.410 -15.575 27.901 1.00 13.70 140 LEU B CA 1
ATOM 2355 C C . LEU B 1 140 ? -42.620 -14.564 28.693 1.00 13.85 140 LEU B C 1
ATOM 2356 O O . LEU B 1 140 ? -42.653 -13.357 28.440 1.00 14.25 140 LEU B O 1
ATOM 2361 N N . GLU B 1 141 ? -41.787 -15.044 29.610 1.00 14.07 141 GLU B N 1
ATOM 2362 C CA . GLU B 1 141 ? -41.003 -14.102 30.403 1.00 15.08 141 GLU B CA 1
ATOM 2363 C C . GLU B 1 141 ? -39.976 -13.393 29.537 1.00 15.10 141 GLU B C 1
ATOM 2364 O O . GLU B 1 141 ? -39.651 -12.225 29.767 1.00 14.20 141 GLU B O 1
ATOM 2370 N N . GLN B 1 142 ? -39.329 -14.094 28.613 1.00 12.61 142 GLN B N 1
ATOM 2371 C CA . GLN B 1 142 ? -38.338 -13.418 27.739 1.00 11.91 142 GLN B CA 1
ATOM 2372 C C . GLN B 1 142 ? -39.022 -12.331 26.872 1.00 10.64 142 GLN B C 1
ATOM 2373 O O . GLN B 1 142 ? -38.404 -11.282 26.662 1.00 11.93 142 GLN B O 1
ATOM 2379 N N . VAL B 1 143 ? -40.227 -12.614 26.390 1.00 10.97 143 VAL B N 1
ATOM 2380 C CA . VAL B 1 143 ? -40.968 -11.580 25.600 1.00 11.85 143 VAL B CA 1
ATOM 2381 C C . VAL B 1 143 ? -41.272 -10.347 26.470 1.00 11.08 143 VAL B C 1
ATOM 2382 O O . VAL B 1 143 ? -40.956 -9.231 26.098 1.00 11.33 143 VAL B O 1
ATOM 2386 N N . HIS B 1 144 ? -41.761 -10.585 27.681 1.00 12.77 144 HIS B N 1
ATOM 2387 C CA . HIS B 1 144 ? -42.126 -9.465 28.586 1.00 14.30 144 HIS B CA 1
ATOM 2388 C C . HIS B 1 144 ? -40.865 -8.699 28.936 1.00 15.79 144 HIS B C 1
ATOM 2389 O O . HIS B 1 144 ? -40.865 -7.460 28.919 1.00 14.59 144 HIS B O 1
ATOM 2396 N N . SER B 1 145 ? -39.731 -9.370 29.193 1.00 13.73 145 SER B N 1
ATOM 2397 C CA . SER B 1 145 ? -38.499 -8.666 29.589 1.00 14.77 145 SER B CA 1
ATOM 2398 C C . SER B 1 145 ? -37.946 -7.879 28.415 1.00 12.89 145 SER B C 1
ATOM 2399 O O . SER B 1 145 ? -37.418 -6.786 28.614 1.00 13.92 145 SER B O 1
ATOM 2402 N N . LEU B 1 146 ? -37.982 -8.433 27.200 1.00 11.75 146 LEU B N 1
ATOM 2403 C CA . LEU B 1 146 ? -37.351 -7.724 26.082 1.00 12.27 146 LEU B CA 1
ATOM 2404 C C . LEU B 1 146 ? -38.135 -6.437 25.748 1.00 11.08 146 LEU B C 1
ATOM 2405 O O . LEU B 1 146 ? -37.519 -5.465 25.372 1.00 12.14 146 LEU B O 1
ATOM 2410 N N . ARG B 1 147 ? -39.429 -6.432 25.989 1.00 12.08 147 ARG B N 1
ATOM 2411 C CA . ARG B 1 147 ? -40.222 -5.186 25.791 1.00 12.55 147 ARG B CA 1
ATOM 2412 C C . ARG B 1 147 ? -39.749 -4.092 26.744 1.00 14.48 147 ARG B C 1
ATOM 2413 O O . ARG B 1 147 ? -40.014 -2.916 26.477 1.00 15.97 147 ARG B O 1
ATOM 2421 N N . GLN B 1 148 ? -39.112 -4.432 27.851 1.00 13.37 148 GLN B N 1
ATOM 2422 C CA . GLN B 1 148 ? -38.607 -3.443 28.864 1.00 14.19 148 GLN B CA 1
ATOM 2423 C C . GLN B 1 148 ? -37.168 -3.072 28.592 1.00 15.09 148 GLN B C 1
ATOM 2424 O O . GLN B 1 148 ? -36.609 -2.212 29.345 1.00 17.15 148 GLN B O 1
ATOM 2430 N N . SER B 1 149 ? -36.505 -3.568 27.563 1.00 15.11 149 SER B N 1
ATOM 2431 C CA . SER B 1 149 ? -35.195 -3.064 27.156 1.00 15.07 149 SER B CA 1
ATOM 2432 C C . SER B 1 149 ? -35.367 -1.662 26.574 1.00 16.84 149 SER B C 1
ATOM 2433 O O . SER B 1 149 ? -36.405 -1.394 25.943 1.00 17.12 149 SER B O 1
ATOM 2436 N N . ALA B 1 150 ? -34.452 -0.748 26.837 1.00 15.79 150 ALA B N 1
ATOM 2437 C CA . ALA B 1 150 ? -34.668 0.661 26.474 1.00 17.19 150 ALA B CA 1
ATOM 2438 C C . ALA B 1 150 ? -34.894 0.801 24.967 1.00 17.25 150 ALA B C 1
ATOM 2439 O O . ALA B 1 150 ? -35.819 1.548 24.567 1.00 17.11 150 ALA B O 1
ATOM 2441 N N . GLU B 1 151 ? -34.179 0.068 24.118 1.00 18.63 151 GLU B N 1
ATOM 2442 C CA . GLU B 1 151 ? -34.310 0.284 22.660 1.00 21.29 151 GLU B CA 1
ATOM 2443 C C . GLU B 1 151 ? -35.629 -0.323 22.195 1.00 16.14 151 GLU B C 1
ATOM 2444 O O . GLU B 1 151 ? -36.287 0.269 21.298 1.00 17.21 151 GLU B O 1
ATOM 2450 N N . ALA B 1 152 ? -36.063 -1.421 22.787 1.00 14.66 152 ALA B N 1
ATOM 2451 C CA . ALA B 1 152 ? -37.366 -2.004 22.381 1.00 13.82 152 ALA B CA 1
ATOM 2452 C C . ALA B 1 152 ? -38.517 -1.114 22.861 1.00 13.69 152 ALA B C 1
ATOM 2453 O O . ALA B 1 152 ? -39.458 -0.837 22.096 1.00 13.74 152 ALA B O 1
ATOM 2455 N N . ALA B 1 153 ? -38.453 -0.576 24.065 1.00 13.69 153 ALA B N 1
ATOM 2456 C CA . ALA B 1 153 ? -39.519 0.280 24.639 1.00 14.90 153 ALA B CA 1
ATOM 2457 C C . ALA B 1 153 ? -39.681 1.535 23.782 1.00 16.24 153 ALA B C 1
ATOM 2458 O O . ALA B 1 153 ? -40.827 1.923 23.533 1.00 15.91 153 ALA B O 1
ATOM 2460 N N . GLU B 1 154 ? -38.592 2.079 23.283 1.00 16.19 154 GLU B N 1
ATOM 2461 C CA . GLU B 1 154 ? -38.632 3.308 22.455 1.00 17.99 154 GLU B CA 1
ATOM 2462 C C . GLU B 1 154 ? -39.368 2.967 21.166 1.00 17.19 154 GLU B C 1
ATOM 2463 O O . GLU B 1 154 ? -40.304 3.691 20.748 1.00 18.84 154 GLU B O 1
ATOM 2469 N N . ALA B 1 155 ? -39.044 1.837 20.545 1.00 15.06 155 ALA B N 1
ATOM 2470 C CA . ALA B 1 155 ? -39.689 1.439 19.270 1.00 13.89 155 ALA B CA 1
ATOM 2471 C C . ALA B 1 155 ? -41.156 1.061 19.475 1.00 14.17 155 ALA B C 1
ATOM 2472 O O . ALA B 1 155 ? -42.029 1.419 18.648 1.00 13.73 155 ALA B O 1
ATOM 2474 N N . LEU B 1 156 ? -41.492 0.357 20.532 1.00 12.68 156 LEU B N 1
ATOM 2475 C CA . LEU B 1 156 ? -42.907 0.054 20.875 1.00 12.77 156 LEU B CA 1
ATOM 2476 C C . LEU B 1 156 ? -43.745 1.339 21.049 1.00 15.60 156 LEU B C 1
ATOM 2477 O O . LEU B 1 156 ? -44.896 1.369 20.534 1.00 15.33 156 LEU B O 1
ATOM 2482 N N . GLN B 1 157 ? -43.198 2.351 21.677 1.00 15.27 157 GLN B N 1
ATOM 2483 C CA . GLN B 1 157 ? -43.946 3.600 21.916 1.00 18.00 157 GLN B CA 1
ATOM 2484 C C . GLN B 1 157 ? -44.200 4.294 20.576 1.00 16.80 157 GLN B C 1
ATOM 2485 O O . GLN B 1 157 ? -45.125 5.118 20.531 1.00 18.94 157 GLN B O 1
ATOM 2491 N N . LYS B 1 158 ? -43.407 4.075 19.547 1.00 15.71 158 LYS B N 1
ATOM 2492 C CA . LYS B 1 158 ? -43.598 4.612 18.179 1.00 15.18 158 LYS B CA 1
ATOM 2493 C C . LYS B 1 158 ? -44.456 3.685 17.333 1.00 13.41 158 LYS B C 1
ATOM 2494 O O . LYS B 1 158 ? -44.694 3.993 16.149 1.00 15.37 158 LYS B O 1
ATOM 2500 N N . GLN B 1 159 ? -44.922 2.573 17.870 1.00 12.15 159 GLN B N 1
ATOM 2501 C CA . GLN B 1 159 ? -45.636 1.537 17.120 1.00 12.22 159 GLN B CA 1
ATOM 2502 C C . GLN B 1 159 ? -44.772 1.036 15.934 1.00 13.43 159 GLN B C 1
ATOM 2503 O O . GLN B 1 159 ? -45.244 0.815 14.836 1.00 14.85 159 GLN B O 1
ATOM 2509 N N . GLN B 1 160 ? -43.495 0.830 16.225 1.00 12.58 160 GLN B N 1
ATOM 2510 C CA . GLN B 1 160 ? -42.532 0.396 15.188 1.00 14.00 160 GLN B CA 1
ATOM 2511 C C . GLN B 1 160 ? -41.913 -0.943 15.592 1.00 13.05 160 GLN B C 1
ATOM 2512 O O . GLN B 1 160 ? -40.893 -1.264 15.045 1.00 16.15 160 GLN B O 1
ATOM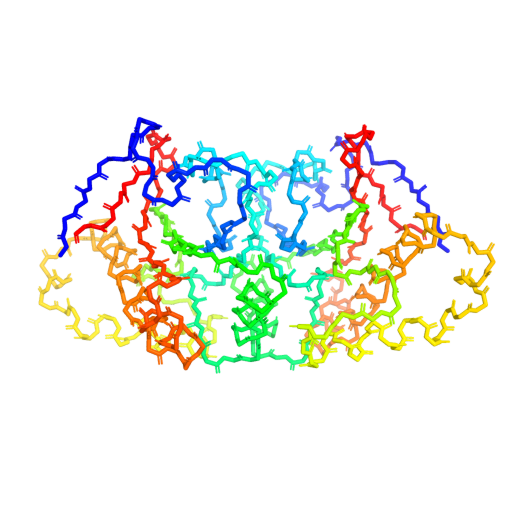 2518 N N . LEU B 1 161 ? -42.502 -1.657 16.533 1.00 11.68 161 LEU B N 1
ATOM 2519 C CA . LEU B 1 161 ? -41.919 -2.969 16.913 1.00 12.22 161 LEU B CA 1
ATOM 2520 C C . LEU B 1 161 ? -43.008 -3.834 17.521 1.00 12.09 161 LEU B C 1
ATOM 2521 O O . LEU B 1 161 ? -43.837 -3.322 18.218 1.00 15.00 161 LEU B O 1
ATOM 2526 N N . ASN B 1 162 ? -42.961 -5.110 17.228 1.00 11.22 162 ASN B N 1
ATOM 2527 C CA . ASN B 1 162 ? -43.808 -6.121 17.887 1.00 11.67 162 ASN B CA 1
ATOM 2528 C C . ASN B 1 162 ? -42.849 -7.241 18.301 1.00 10.95 162 ASN B C 1
ATOM 2529 O O . ASN B 1 162 ? -41.984 -7.585 17.537 1.00 11.86 162 ASN B O 1
ATOM 2534 N N . ILE B 1 163 ? -43.062 -7.764 19.485 1.00 9.72 163 ILE B N 1
ATOM 2535 C CA . ILE B 1 163 ? -42.293 -8.935 19.980 1.00 10.46 163 ILE B CA 1
ATOM 2536 C C . ILE B 1 163 ? -43.303 -10.063 20.152 1.00 10.36 163 ILE B C 1
ATOM 2537 O O . ILE B 1 163 ? -44.323 -9.850 20.749 1.00 11.89 163 ILE B O 1
ATOM 2542 N N . TRP B 1 164 ? -42.989 -11.224 19.614 1.00 10.26 164 TRP B N 1
ATOM 2543 C CA . TRP B 1 164 ? -43.910 -12.377 19.631 1.00 10.62 164 TRP B CA 1
ATOM 2544 C C . TRP B 1 164 ? -43.225 -13.577 20.288 1.00 9.38 164 TRP B C 1
ATOM 2545 O O . TRP B 1 164 ? -42.039 -13.658 20.258 1.00 11.29 164 TRP B O 1
ATOM 2556 N N . GLY B 1 165 ? -44.027 -14.469 20.828 1.00 11.12 165 GLY B N 1
ATOM 2557 C CA . GLY B 1 165 ? -43.540 -15.714 21.448 1.00 11.12 165 GLY B CA 1
ATOM 2558 C C . GLY B 1 165 ? -44.108 -16.906 20.720 1.00 12.74 165 GLY B C 1
ATOM 2559 O O . GLY B 1 165 ? -45.257 -16.896 20.404 1.00 14.60 165 GLY B O 1
ATOM 2560 N N . MET B 1 166 ? -43.254 -17.878 20.450 1.00 12.94 166 MET B N 1
ATOM 2561 C CA . MET B 1 166 ? -43.625 -19.136 19.760 1.00 14.52 166 MET B CA 1
ATOM 2562 C C . MET B 1 166 ? -42.929 -20.305 20.473 1.00 13.03 166 MET B C 1
ATOM 2563 O O . MET B 1 166 ? -41.922 -20.098 21.095 1.00 12.05 166 MET B O 1
ATOM 2568 N N . VAL B 1 167 ? -43.517 -21.486 20.397 1.00 13.26 167 VAL B N 1
ATOM 2569 C CA . VAL B 1 167 ? -42.817 -22.730 20.828 1.00 13.71 167 VAL B CA 1
ATOM 2570 C C . VAL B 1 167 ? -42.901 -23.706 19.653 1.00 13.49 167 VAL B C 1
ATOM 2571 O O . VAL B 1 167 ? -43.957 -23.899 19.140 1.00 14.34 167 VAL B O 1
ATOM 2575 N N . TYR B 1 168 ? -41.783 -24.320 19.327 1.00 13.61 168 TYR B N 1
ATOM 2576 C CA . TYR B 1 168 ? -41.652 -25.285 18.217 1.00 14.09 168 TYR B CA 1
ATOM 2577 C C . TYR B 1 168 ? -41.654 -26.701 18.807 1.00 13.67 168 TYR B C 1
ATOM 2578 O O . TYR B 1 168 ? -40.981 -26.954 19.784 1.00 14.97 168 TYR B O 1
ATOM 2587 N N . ASP B 1 169 ? -42.443 -27.575 18.195 1.00 14.82 169 ASP B N 1
ATOM 2588 C CA . ASP B 1 169 ? -42.475 -29.008 18.573 1.00 15.85 169 ASP B CA 1
ATOM 2589 C C . ASP B 1 169 ? -41.874 -29.830 17.416 1.00 16.31 169 ASP B C 1
ATOM 2590 O O . ASP B 1 169 ? -42.528 -30.014 16.434 1.00 17.18 169 ASP B O 1
ATOM 2595 N N . LYS B 1 170 ? -40.657 -30.343 17.579 1.00 15.94 170 LYS B N 1
ATOM 2596 C CA . LYS B 1 170 ? -39.997 -31.110 16.497 1.00 16.69 170 LYS B CA 1
ATOM 2597 C C . LYS B 1 170 ? -40.718 -32.439 16.230 1.00 18.79 170 LYS B C 1
ATOM 2598 O O . LYS B 1 170 ? -40.660 -32.880 15.067 1.00 21.94 170 LYS B O 1
ATOM 2604 N N . ALA B 1 171 ? -41.423 -32.960 17.220 1.00 20.05 171 ALA B N 1
ATOM 2605 C CA . ALA B 1 171 ? -42.154 -34.252 17.064 1.00 20.88 171 ALA B CA 1
ATOM 2606 C C . ALA B 1 171 ? -43.307 -34.083 16.073 1.00 23.91 171 ALA B C 1
ATOM 2607 O O . ALA B 1 171 ? -43.513 -35.012 15.253 1.00 27.43 171 ALA B O 1
ATOM 2609 N N . THR B 1 172 ? -43.994 -32.946 16.063 1.00 20.93 172 THR B N 1
ATOM 2610 C CA . THR B 1 172 ? -45.176 -32.705 15.187 1.00 21.10 172 THR B CA 1
ATOM 2611 C C . THR B 1 172 ? -44.841 -31.766 14.027 1.00 22.13 172 THR B C 1
ATOM 2612 O O . THR B 1 172 ? -45.704 -31.519 13.133 1.00 22.23 172 THR B O 1
ATOM 2616 N N . LYS B 1 173 ? -43.637 -31.178 13.987 1.00 18.68 173 LYS B N 1
ATOM 2617 C CA . LYS B 1 173 ? -43.166 -30.311 12.867 1.00 21.66 173 LYS B CA 1
ATOM 2618 C C . LYS B 1 173 ? -44.056 -29.077 12.785 1.00 20.82 173 LYS B C 1
ATOM 2619 O O . LYS B 1 173 ? -44.319 -28.593 11.648 1.00 25.46 173 LYS B O 1
ATOM 2625 N N . ARG B 1 174 ? -44.466 -28.599 13.958 1.00 21.35 174 ARG B N 1
ATOM 2626 C CA . ARG B 1 174 ? -45.392 -27.438 14.059 1.00 26.62 174 ARG B CA 1
ATOM 2627 C C . ARG B 1 174 ? -44.904 -26.426 15.092 1.00 24.48 174 ARG B C 1
ATOM 2628 O O . ARG B 1 174 ? -44.308 -26.841 16.092 1.00 21.19 174 ARG B O 1
ATOM 2636 N N . GLY B 1 175 ? -45.224 -25.160 14.850 1.00 22.40 175 GLY B N 1
ATOM 2637 C CA . GLY B 1 175 ? -45.068 -24.063 15.817 1.00 22.00 175 GLY B CA 1
ATOM 2638 C C . GLY B 1 175 ? -46.392 -23.698 16.480 1.00 21.19 175 GLY B C 1
ATOM 2639 O O . GLY B 1 175 ? -47.489 -23.790 15.834 1.00 23.91 175 GLY B O 1
ATOM 2640 N N . TYR B 1 176 ? -46.364 -23.226 17.707 1.00 17.29 176 TYR B N 1
ATOM 2641 C CA . TYR B 1 176 ? -47.531 -22.746 18.455 1.00 17.99 176 TYR B CA 1
ATOM 2642 C C . TYR B 1 176 ? -47.213 -21.336 18.915 1.00 17.62 176 TYR B C 1
ATOM 2643 O O . TYR B 1 176 ? -46.233 -21.145 19.651 1.00 16.08 176 TYR B O 1
ATOM 2652 N N . GLN B 1 177 ? -48.028 -20.354 18.557 1.00 17.20 177 GLN B N 1
ATOM 2653 C CA . GLN B 1 177 ? -47.838 -18.983 19.054 1.00 17.40 177 GLN B CA 1
ATOM 2654 C C . GLN B 1 177 ? -48.336 -18.867 20.493 1.00 18.03 177 GLN B C 1
ATOM 2655 O O . GLN B 1 177 ? -49.377 -19.476 20.811 1.00 19.51 177 GLN B O 1
ATOM 2661 N N . LEU B 1 178 ? -47.634 -18.165 21.398 1.00 18.19 178 LEU B N 1
ATOM 2662 C CA . LEU B 1 178 ? -48.146 -17.796 22.730 1.00 19.63 178 LEU B CA 1
ATOM 2663 C C . LEU B 1 178 ? -49.003 -16.547 22.607 1.00 22.04 178 LEU B C 1
ATOM 2664 O O . LEU B 1 178 ? -48.496 -15.504 22.187 1.00 26.12 178 LEU B O 1
ATOM 2669 N N . ILE B 1 179 ? -50.283 -16.657 22.940 1.00 23.79 179 ILE B N 1
ATOM 2670 C CA . ILE B 1 179 ? -51.275 -15.556 22.844 1.00 28.83 179 ILE B CA 1
ATOM 2671 C C . ILE B 1 179 ? -51.799 -15.338 24.264 1.00 30.42 179 ILE B C 1
ATOM 2672 O O . ILE B 1 179 ? -51.299 -14.355 24.812 1.00 42.29 179 ILE B O 1
#

Radius of gyration: 19.57 Å; Cα contacts (8 Å, |Δi|>4): 644; chains: 2; bounding box: 51×45×47 Å

Sequence (342 aa):
YQLQPLSLDSVPWRRQPGQQVLWIGCSDSGADELESSGLPADEIFEYRSLGNMMVDDLSCKATLGYALDSLKIRNIVICGHYGCHIASGEVNAGLQKPWSSVLDTLRSTHRRTLDSLTGTERDRALVELNVLEQVHSLRQSAEAAEALQKQQLNIWGMVYDKATKRGYQLIYQLQPLSLDSVPWRRQPGQQVLWIGCSDSGADELESSGLPADEIFEYRSLGNMMVDDLSCKATLGYALDSLKIRNIVICGHYGCHIASGEVNAGLQKPWSSVLDTLRSTHRRTLDSLTGTERDRALVELNVLEQVHSLRQSAEAAEALQKQQLNIWGMVYDKATKRGYQLI

Foldseek 3Di:
DDWAWDDLCDDPQPPDPDAAEEEQEEPVLVAPVVVQVSHDPVNYDYDYYHLSAQDPDPVSVVSVCCCCPVRVRAEYEREFEQPRPQLFDQDDPPDDPPSRVLSNCLCVVCVVVLVVDDDSVSSVVSRQSSQVVRQVVVCPPPVNVVCVVVSRHDYWYWYAYNVVRTIITDD/DDWAWDDLVCQPQPPDPDAAEEEQEEPVLVAPQVLQNSHDPVNYPYHYYHLSAQDPDPVNVVSVCCCCPVRVRAEYEREFEQPRPQLFPDQDPPDDPPSSVLSVCLCVVCVVVLVPDDGSVSSVVSRQSRQVVRQVVVCVDPVNVVCVVVSRHDYWYWYAYRVVRTIITDD

B-factor: mean 20.92, std 9.71, range [8.1, 72.18]

Secondary structure (DSSP, 8-state):
--EEEPPTTS-TT-SSSS--EEEEEETT--S-GGGGSSS-GGGEEEEEEGGG---SSHHHHHHHHHHHHTS---EEEEEEETT-SSS-SS--TTPPTTHHHHHHHHHHHTHHHHHTS-HHHHHHHHHHHHHHHHHHHHHHSHHHHHHHHTT--EEEEEEEETTTTEEEEE-/--EEE-BTTB-TT-SSSS--EEEEEETT--S-GGGGSSS-GGGEEEEEEGGG---SSHHHHHHHHHHHHTS---EEEEEEETT-SSSSS---TT--TTHHHHHHHHHHHTHHHHHTS-HHHHHHHHHHHHHHHHHHHHHTSHHHHHHHHTT--EEEEEEEETTTTEEEEE-

InterPro domains:
  IPR001765 Carbonic anhydrase [PF00484] (29-171)
  IPR001765 Carbonic anhydrase [PTHR11002] (28-171)
  IPR001765 Carbonic anhydrase [SM00947] (22-179)
  IPR036874 Carbonic anhydrase superfamily [G3DSA:3.40.1050.10] (11-181)
  IPR036874 Carbonic anhydrase superfamily [SSF53056] (25-173)

Nearest PDB structures (foldseek):
  6lac-assembly1_B  TM=9.964E-01  e=1.168E-36  Aspergillus fumigatus Af293
  6lai-assembly1_B  TM=9.938E-01  e=5.067E-36  Aspergillus fumigatus Af293
  6jqe-assembly1_B  TM=9.943E-01  e=3.225E-35  Aspergillus fumigatus Af293
  6gwu-assembly1_B  TM=8.953E-01  e=5.847E-14  Candida albicans
  5swc-assembly1_D  TM=8.119E-01  e=7.471E-12  Synechocystis sp. PCC 6803 substr. Kazusa

Solvent-accessible surface area: 16195 Å² total; per-residue (Å²): 125,111,59,88,66,12,64,105,137,66,2,16,5,86,184,113,95,63,94,56,3,0,0,0,0,0,1,15,7,23,33,84,6,58,137,7,0,16,17,56,38,104,9,10,0,15,2,8,5,1,0,3,0,20,18,108,10,91,6,6,93,0,1,5,6,7,0,23,88,20,43,125,3,110,30,0,0,0,0,0,4,16,46,6,124,3,3,27,35,99,128,55,109,14,11,69,157,36,6,24,47,40,2,80,82,4,26,78,88,40,158,207,70,8,91,89,53,108,52,109,99,65,44,77,9,3,5,22,10,1,0,48,58,8,10,95,62,11,98,120,29,81,69,0,29,106,15,57,159,115,170,66,7,73,3,57,6,0,0,7,8,92,91,78,160,120,3,37,16,15,96,109,111,62,86,75,27,61,148,146,56,11,13,4,79,161,133,90,64,108,57,3,0,0,0,0,0,1,17,7,23,35,77,5,58,148,19,0,16,17,54,37,106,11,8,0,14,5,8,4,1,0,2,3,18,12,122,11,90,3,7,82,0,1,2,0,2,0,24,79,37,42,159,6,136,28,0,0,0,0,0,4,16,50,6,106,6,1,7,29,110,106,55,109,16,20,79,157,38,4,24,39,37,4,78,83,6,51,64,93,49,136,230,73,8,113,91,61,104,31,102,95,74,43,80,11,2,3,18,11,1,0,41,72,7,6,86,50,6,87,153,12,82,58,0,38,98,15,55,164,118,168,73,6,73,4,59,4,0,0,6,9,96,91,78,167,131,3,44,14,16,97

Organism: Aspergillus fumigatus (strain ATCC MYA-4609 / CBS 101355 / FGSC A1100 / Af293) (NCBI:txid330879)